Protein AF-A0A952X2W3-F1 (afdb_monomer)

Radius of gyration: 78.2 Å; Cα contacts (8 Å, |Δi|>4): 105; chains: 1; bounding box: 161×40×238 Å

Solvent-accessible surface area (backbone atoms only — not comparable to full-atom values): 13492 Å² total; per-residue (Å²): 135,76,66,60,63,56,54,54,51,52,51,52,51,51,50,50,51,52,52,52,49,51,49,51,50,46,56,71,73,66,50,81,62,60,69,60,52,49,47,40,46,43,55,66,36,61,71,59,75,46,95,82,80,58,72,53,45,30,44,46,79,46,66,49,93,53,86,80,56,30,32,36,32,25,36,54,73,80,64,48,79,66,31,80,31,74,44,63,71,58,34,51,53,43,48,55,49,51,52,53,51,52,51,51,51,52,50,51,55,52,50,52,51,49,53,54,52,49,50,51,52,53,52,51,54,55,48,52,56,53,49,52,50,54,51,51,54,51,51,54,52,51,50,53,51,51,54,52,53,51,51,52,52,52,52,49,53,52,51,51,52,51,52,51,53,52,49,52,54,50,52,51,54,50,51,53,52,50,52,50,52,51,51,51,52,51,54,52,53,49,53,52,52,51,56,49,52,53,50,52,52,51,49,53,53,49,53,51,51,52,53,51,51,52,53,50,49,53,51,50,51,52,48,52,50,51,55,52,50,65,69,57,75,77,79,88,91,82,84,86,88,85,135

Secondary structure (DSSP, 8-state):
--HHHHHHHHHHHHHHHHHHHHHHHHHHHSS--HHHHHHHHHH-------TTT-----EEEEE-SSSSP-EEEEETTT--EEEEES-HHHHHHHHHHHHHHHHHHHHHHHHHHHHHHHHHHHHHHHHHHHHHHHHHHHHHHHHHHHHHHHHHHHHHHHHHHHHHHHHHHHHHHHHHHHHHHHHHHHHHHHHHHHHHHHHHHHHHHHHHHHHHHHHHHHHHHHHHHHHHHHHHTTS--------

Mean predicted aligned error: 16.85 Å

pLDDT: mean 81.78, std 17.45, range [39.38, 98.25]

Structure (mmCIF, N/CA/C/O backbone):
data_AF-A0A952X2W3-F1
#
_entry.id   AF-A0A952X2W3-F1
#
loop_
_atom_site.group_PDB
_atom_site.id
_atom_site.type_symbol
_atom_site.label_atom_id
_atom_site.label_alt_id
_atom_site.label_comp_id
_atom_site.label_asym_id
_atom_site.label_entity_id
_atom_site.label_seq_id
_atom_site.pdbx_PDB_ins_code
_atom_site.Cartn_x
_atom_site.Cartn_y
_atom_site.Cartn_z
_atom_site.occupancy
_atom_site.B_iso_or_equiv
_atom_site.auth_seq_id
_atom_site.auth_comp_id
_atom_site.auth_asym_id
_atom_site.auth_atom_id
_atom_site.pdbx_PDB_model_num
ATOM 1 N N . MET A 1 1 ? 68.520 -10.102 -104.448 1.00 52.84 1 MET A N 1
ATOM 2 C CA . MET A 1 1 ? 67.795 -10.476 -103.208 1.00 52.84 1 MET A CA 1
ATOM 3 C C . MET A 1 1 ? 67.674 -9.317 -102.193 1.00 52.84 1 MET A C 1
ATOM 5 O O . MET A 1 1 ? 67.611 -9.573 -101.003 1.00 52.84 1 MET A O 1
ATOM 9 N N . GLN A 1 2 ? 67.581 -8.042 -102.611 1.00 54.16 2 GLN A N 1
ATOM 10 C CA . GLN A 1 2 ? 67.462 -6.897 -101.676 1.00 54.16 2 GLN A CA 1
ATOM 11 C C . GLN A 1 2 ? 66.033 -6.324 -101.545 1.00 54.16 2 GLN A C 1
ATOM 13 O O . GLN A 1 2 ? 65.780 -5.499 -100.677 1.00 54.16 2 GLN A O 1
ATOM 18 N N . THR A 1 3 ? 65.062 -6.789 -102.341 1.00 61.56 3 THR A N 1
ATOM 19 C CA . THR A 1 3 ? 63.684 -6.250 -102.352 1.00 61.56 3 THR A CA 1
ATOM 20 C C . THR A 1 3 ? 62.671 -7.062 -101.535 1.00 61.56 3 THR A C 1
ATOM 22 O O . THR A 1 3 ? 61.573 -6.578 -101.281 1.00 61.56 3 THR A O 1
ATOM 25 N N . LEU A 1 4 ? 63.014 -8.280 -101.096 1.00 62.59 4 LEU A N 1
ATOM 26 C CA . LEU A 1 4 ? 62.120 -9.137 -100.297 1.00 62.59 4 LEU A CA 1
ATOM 27 C C . LEU A 1 4 ? 62.108 -8.747 -98.814 1.00 62.59 4 LEU A C 1
ATOM 29 O O . LEU A 1 4 ? 61.044 -8.688 -98.204 1.00 62.59 4 LEU A O 1
ATOM 33 N N . ILE A 1 5 ? 63.273 -8.401 -98.258 1.00 72.56 5 ILE A N 1
ATOM 34 C CA . ILE A 1 5 ? 63.405 -7.972 -96.857 1.00 72.56 5 ILE A CA 1
ATOM 35 C C . ILE A 1 5 ? 62.661 -6.648 -96.632 1.00 72.56 5 ILE A C 1
ATOM 37 O O . ILE A 1 5 ? 61.921 -6.514 -95.663 1.00 72.56 5 ILE A O 1
ATOM 41 N N . SER A 1 6 ? 62.771 -5.704 -97.575 1.00 72.19 6 SER A N 1
ATOM 42 C CA . SER A 1 6 ? 62.046 -4.428 -97.520 1.00 72.19 6 SER A CA 1
ATOM 43 C C . SER A 1 6 ? 60.522 -4.619 -97.561 1.00 72.19 6 SER A C 1
ATOM 45 O O . SER A 1 6 ? 59.813 -4.005 -96.768 1.00 72.19 6 SER A O 1
ATOM 47 N N . LYS A 1 7 ? 60.003 -5.529 -98.400 1.00 76.00 7 LYS A N 1
ATOM 48 C CA . LYS A 1 7 ? 58.560 -5.825 -98.462 1.00 76.00 7 LYS A CA 1
ATOM 49 C C . LYS A 1 7 ? 58.032 -6.462 -97.173 1.00 76.00 7 LYS A C 1
ATOM 51 O O . LYS A 1 7 ? 56.987 -6.038 -96.688 1.00 76.00 7 LYS A O 1
ATOM 56 N N . CYS A 1 8 ? 58.757 -7.421 -96.591 1.00 79.12 8 CYS A N 1
ATOM 57 C CA . CYS A 1 8 ? 58.378 -8.010 -95.299 1.00 79.12 8 CYS A CA 1
ATOM 58 C C . CYS A 1 8 ? 58.363 -6.969 -94.176 1.00 79.12 8 CYS A C 1
ATOM 60 O O . CYS A 1 8 ? 57.449 -6.962 -93.354 1.00 79.12 8 CYS A O 1
ATOM 62 N N . LEU A 1 9 ? 59.341 -6.062 -94.162 1.00 80.25 9 LEU A N 1
ATOM 63 C CA . LEU A 1 9 ? 59.425 -5.022 -93.142 1.00 80.25 9 LEU A CA 1
ATOM 64 C C . LEU A 1 9 ? 58.260 -4.026 -93.249 1.00 80.25 9 LEU A C 1
ATOM 66 O O . LEU A 1 9 ? 57.687 -3.654 -92.232 1.00 80.25 9 LEU A O 1
ATOM 70 N N . VAL A 1 10 ? 57.838 -3.664 -94.464 1.00 84.00 10 VAL A N 1
ATOM 71 C CA . VAL A 1 10 ? 56.665 -2.795 -94.674 1.00 84.00 10 VAL A CA 1
ATOM 72 C C . VAL A 1 10 ? 55.367 -3.470 -94.214 1.00 84.00 10 VAL A C 1
ATOM 74 O O . VAL A 1 10 ? 54.543 -2.830 -93.560 1.00 84.00 10 VAL A O 1
ATOM 77 N N . VAL A 1 11 ? 55.183 -4.765 -94.490 1.00 84.38 11 VAL A N 1
ATOM 78 C CA . VAL A 1 11 ? 53.999 -5.507 -94.014 1.00 84.38 11 VAL A CA 1
ATOM 79 C C . VAL A 1 11 ? 53.985 -5.593 -92.485 1.00 84.38 11 VAL A C 1
ATOM 81 O O . VAL A 1 11 ? 52.955 -5.358 -91.863 1.00 84.38 11 VAL A O 1
ATOM 84 N N . LEU A 1 12 ? 55.131 -5.849 -91.854 1.00 87.00 12 LEU A N 1
ATOM 85 C CA . LEU A 1 12 ? 55.209 -5.910 -90.395 1.00 87.00 12 LEU A CA 1
ATOM 86 C C . LEU A 1 12 ? 54.935 -4.544 -89.749 1.00 87.00 12 LEU A C 1
ATOM 88 O O . LEU A 1 12 ? 54.157 -4.462 -88.801 1.00 87.00 12 LEU A O 1
ATOM 92 N N . VAL A 1 13 ? 55.507 -3.462 -90.289 1.00 88.62 13 VAL A N 1
ATOM 93 C CA . VAL A 1 13 ? 55.272 -2.099 -89.782 1.00 88.62 13 VAL A CA 1
ATOM 94 C C . VAL A 1 13 ? 53.804 -1.702 -89.934 1.00 88.62 13 VAL A C 1
ATOM 96 O O . VAL A 1 13 ? 53.225 -1.175 -88.990 1.00 88.62 13 VAL A O 1
ATOM 99 N N . THR A 1 14 ? 53.173 -2.005 -91.071 1.00 86.50 14 THR A N 1
ATOM 100 C CA . THR A 1 14 ? 51.749 -1.690 -91.285 1.00 86.50 14 THR A CA 1
ATOM 101 C C . THR A 1 14 ? 50.831 -2.465 -90.339 1.00 86.50 14 THR A C 1
ATOM 103 O O . THR A 1 14 ? 49.913 -1.868 -89.776 1.00 86.50 14 THR A O 1
ATOM 106 N N . VAL A 1 15 ? 51.110 -3.747 -90.078 1.00 87.56 15 VAL A N 1
ATOM 107 C CA . VAL A 1 15 ? 50.366 -4.541 -89.084 1.00 87.56 15 VAL A CA 1
ATOM 108 C C . VAL A 1 15 ? 50.569 -3.990 -87.670 1.00 87.56 15 VAL A C 1
ATOM 110 O O . VAL A 1 15 ? 49.592 -3.801 -86.948 1.00 87.56 15 VAL A O 1
ATOM 113 N N . CYS A 1 16 ? 51.801 -3.655 -87.276 1.00 87.62 16 CYS A N 1
ATOM 114 C CA . CYS A 1 16 ? 52.063 -3.036 -85.974 1.00 87.62 16 CYS A CA 1
ATOM 115 C C . CYS A 1 16 ? 51.343 -1.688 -85.822 1.00 87.62 16 CYS A C 1
ATOM 117 O O . CYS A 1 16 ? 50.733 -1.447 -84.781 1.00 87.62 16 CYS A O 1
ATOM 119 N N . SER A 1 17 ? 51.349 -0.831 -86.847 1.00 87.75 17 SER A N 1
ATOM 120 C CA . SER A 1 17 ? 50.611 0.437 -86.829 1.00 87.75 17 SER A CA 1
ATOM 121 C C . SER A 1 17 ? 49.100 0.230 -86.706 1.00 87.75 17 SER A C 1
ATOM 123 O O . SER A 1 17 ? 48.457 0.964 -85.958 1.00 87.75 17 SER A O 1
ATOM 125 N N . LEU A 1 18 ? 48.534 -0.789 -87.365 1.00 86.38 18 LEU A N 1
ATOM 126 C CA . LEU A 1 18 ? 47.120 -1.153 -87.217 1.00 86.38 18 LEU A CA 1
ATOM 127 C C . LEU A 1 18 ? 46.793 -1.652 -85.804 1.00 86.38 18 LEU A C 1
ATOM 129 O O . LEU A 1 18 ? 45.769 -1.261 -85.247 1.00 86.38 18 LEU A O 1
ATOM 133 N N . CYS A 1 19 ? 47.668 -2.449 -85.188 1.00 87.69 19 CYS A N 1
ATOM 134 C CA . CYS A 1 19 ? 47.497 -2.886 -83.801 1.00 87.69 19 CYS A CA 1
ATOM 135 C C . CYS A 1 19 ? 47.577 -1.711 -82.812 1.00 87.69 19 CYS A C 1
ATOM 137 O O . CYS A 1 19 ? 46.749 -1.619 -81.906 1.00 87.69 19 CYS A O 1
ATOM 139 N N . PHE A 1 20 ? 48.520 -0.780 -83.001 1.00 87.06 20 PHE A N 1
ATOM 140 C CA . PHE A 1 20 ? 48.608 0.433 -82.180 1.00 87.06 20 PHE A CA 1
ATOM 141 C C . PHE A 1 20 ? 47.401 1.355 -82.378 1.00 87.06 20 PHE A C 1
ATOM 143 O O . PHE A 1 20 ? 46.911 1.920 -81.402 1.00 87.06 20 PHE A O 1
ATOM 150 N N . LEU A 1 21 ? 46.873 1.460 -83.602 1.00 84.69 21 LEU A N 1
ATOM 151 C CA . LEU A 1 21 ? 45.637 2.193 -83.875 1.00 84.69 21 LEU A CA 1
ATOM 152 C C . LEU A 1 21 ? 44.432 1.526 -83.196 1.00 84.69 21 LEU A C 1
ATOM 154 O O . LEU A 1 21 ? 43.621 2.215 -82.586 1.00 84.69 21 LEU A O 1
ATOM 158 N N . GLY A 1 22 ? 44.340 0.194 -83.241 1.00 80.62 22 GLY A N 1
ATOM 159 C CA . GLY A 1 22 ? 43.302 -0.568 -82.545 1.00 80.62 22 GLY A CA 1
ATOM 160 C C . GLY A 1 22 ? 43.352 -0.374 -81.027 1.00 80.62 22 GLY A C 1
ATOM 161 O O . GLY A 1 22 ? 42.319 -0.148 -80.402 1.00 80.62 22 GLY A O 1
ATOM 162 N N . PHE A 1 23 ? 44.548 -0.369 -80.434 1.00 82.25 23 PHE A N 1
ATOM 163 C CA . PHE A 1 23 ? 44.734 -0.084 -79.009 1.00 82.25 23 PHE A CA 1
ATOM 164 C C . PHE A 1 23 ? 44.416 1.378 -78.655 1.00 82.25 23 PHE A C 1
ATOM 166 O O . PHE A 1 23 ? 43.775 1.647 -77.638 1.00 82.25 23 PHE A O 1
ATOM 173 N N . ALA A 1 24 ? 44.798 2.334 -79.504 1.00 78.69 24 ALA A N 1
ATOM 174 C CA . ALA A 1 24 ? 44.446 3.743 -79.329 1.00 78.69 24 ALA A CA 1
ATOM 175 C C . ALA A 1 24 ? 42.924 3.958 -79.410 1.00 78.69 24 ALA A C 1
ATOM 177 O O . ALA A 1 24 ? 42.350 4.674 -78.592 1.00 78.69 24 ALA A O 1
ATOM 178 N N . LEU A 1 25 ? 42.241 3.290 -80.342 1.00 75.25 25 LEU A N 1
ATOM 179 C CA . LEU A 1 25 ? 40.781 3.336 -80.448 1.00 75.25 25 LEU A CA 1
ATOM 180 C C . LEU A 1 25 ? 40.100 2.669 -79.246 1.00 75.25 25 LEU A C 1
ATOM 182 O O . LEU A 1 25 ? 39.166 3.232 -78.686 1.00 75.25 25 LEU A O 1
ATOM 186 N N . ALA A 1 26 ? 40.594 1.518 -78.788 1.00 76.56 26 ALA A N 1
ATOM 187 C CA . ALA A 1 26 ? 40.053 0.843 -77.609 1.00 76.56 26 ALA A CA 1
ATOM 188 C C . ALA A 1 26 ? 40.252 1.653 -76.316 1.00 76.56 26 ALA A C 1
ATOM 190 O O . ALA A 1 26 ? 39.373 1.673 -75.462 1.00 76.56 26 ALA A O 1
ATOM 191 N N . THR A 1 27 ? 41.374 2.358 -76.169 1.00 71.69 27 THR A N 1
ATOM 192 C CA . THR A 1 27 ? 41.635 3.205 -74.989 1.00 71.69 27 THR A CA 1
ATOM 193 C C . THR A 1 27 ? 40.866 4.524 -75.025 1.00 71.69 27 THR A C 1
ATOM 195 O O . THR A 1 27 ? 40.467 5.018 -73.973 1.00 71.69 27 THR A O 1
ATOM 198 N N . THR A 1 28 ? 40.609 5.079 -76.212 1.00 67.38 28 THR A N 1
ATOM 199 C CA . THR A 1 28 ? 39.825 6.316 -76.366 1.00 67.38 28 THR A CA 1
ATOM 200 C C . THR A 1 28 ? 38.317 6.086 -76.277 1.00 67.38 28 THR A C 1
ATOM 202 O O . THR A 1 28 ? 37.623 6.928 -75.715 1.00 67.38 28 THR A O 1
ATOM 205 N N . LEU A 1 29 ? 37.805 4.955 -76.777 1.00 69.19 29 LEU A N 1
ATOM 206 C CA . LEU A 1 29 ? 36.370 4.632 -76.764 1.00 69.19 29 LEU A CA 1
ATOM 207 C C . LEU A 1 29 ? 35.950 3.710 -75.608 1.00 69.19 29 LEU A C 1
ATOM 209 O O . LEU A 1 29 ? 34.781 3.703 -75.238 1.00 69.19 29 LEU A O 1
ATOM 213 N N . GLY A 1 30 ? 36.874 2.929 -75.044 1.00 62.72 30 GLY A N 1
ATOM 214 C CA . GLY A 1 30 ? 36.612 1.980 -73.953 1.00 62.72 30 GLY A CA 1
ATOM 215 C C . GLY A 1 30 ? 37.046 2.465 -72.568 1.00 62.72 30 GLY A C 1
ATOM 216 O O . GLY A 1 30 ? 36.981 1.700 -71.607 1.00 62.72 30 GLY A O 1
ATOM 217 N N . GLY A 1 31 ? 37.520 3.708 -72.449 1.00 64.38 31 GLY A N 1
ATOM 218 C CA . GLY A 1 31 ? 37.852 4.299 -71.155 1.00 64.38 31 GLY A CA 1
ATOM 219 C C . GLY A 1 31 ? 36.604 4.478 -70.273 1.00 64.38 31 GLY A C 1
ATOM 220 O O . GLY A 1 31 ? 35.526 4.756 -70.802 1.00 64.38 31 GLY A O 1
ATOM 221 N N . PRO A 1 32 ? 36.722 4.357 -68.936 1.00 67.31 32 PRO A N 1
ATOM 222 C CA . PRO A 1 32 ? 35.621 4.661 -68.028 1.00 67.31 32 PRO A CA 1
ATOM 223 C C . PRO A 1 32 ? 35.105 6.081 -68.261 1.00 67.31 32 PRO A C 1
ATOM 225 O O . PRO A 1 32 ? 35.888 7.023 -68.419 1.00 67.31 32 PRO A O 1
ATOM 228 N N . ASN A 1 33 ? 33.783 6.242 -68.280 1.00 72.75 33 ASN A N 1
ATOM 229 C CA . ASN A 1 33 ? 33.160 7.547 -68.442 1.00 72.75 33 ASN A CA 1
ATOM 230 C C . ASN A 1 33 ? 33.221 8.333 -67.120 1.00 72.75 33 ASN A C 1
ATOM 232 O O . ASN A 1 33 ? 32.250 8.408 -66.369 1.00 72.75 33 ASN A O 1
ATOM 236 N N . TRP A 1 34 ? 34.383 8.923 -66.842 1.00 67.50 34 TRP A N 1
ATOM 237 C CA . TRP A 1 34 ? 34.653 9.648 -65.599 1.00 67.50 34 TRP A CA 1
ATOM 238 C C . TRP A 1 34 ? 33.733 10.852 -65.376 1.00 67.50 34 TRP A C 1
ATOM 240 O O . TRP A 1 34 ? 33.493 11.221 -64.232 1.00 67.50 34 TRP A O 1
ATOM 250 N N . SER A 1 35 ? 33.204 11.469 -66.438 1.00 68.19 35 SER A N 1
ATOM 251 C CA . SER A 1 35 ? 32.252 12.575 -66.295 1.00 68.19 35 SER A CA 1
ATOM 252 C C . SER A 1 35 ? 30.874 12.089 -65.847 1.00 68.19 35 SER A C 1
ATOM 254 O O . SER A 1 35 ? 30.241 12.764 -65.038 1.00 68.19 35 SER A O 1
ATOM 256 N N . ALA A 1 36 ? 30.436 10.906 -66.293 1.00 68.56 36 ALA A N 1
ATOM 257 C CA . ALA A 1 36 ? 29.229 10.270 -65.767 1.00 68.56 36 ALA A CA 1
ATOM 258 C C . ALA A 1 36 ? 29.403 9.865 -64.297 1.00 68.56 36 ALA A C 1
ATOM 260 O O . ALA A 1 36 ? 28.496 10.084 -63.505 1.00 68.56 36 ALA A O 1
ATOM 261 N N . GLU A 1 37 ? 30.578 9.366 -63.911 1.00 68.00 37 GLU A N 1
ATOM 262 C CA . GLU A 1 37 ? 30.868 8.981 -62.523 1.00 68.00 37 GLU A CA 1
ATOM 263 C C . GLU A 1 37 ? 31.010 10.200 -61.590 1.00 68.00 37 GLU A C 1
ATOM 265 O O . GLU A 1 37 ? 30.543 10.180 -60.454 1.00 68.00 37 GLU A O 1
ATOM 270 N N . MET A 1 38 ? 31.563 11.319 -62.075 1.00 66.56 38 MET A N 1
ATOM 271 C CA . MET A 1 38 ? 31.524 12.600 -61.354 1.00 66.56 38 MET A CA 1
ATOM 272 C C . MET A 1 38 ? 30.099 13.119 -61.193 1.00 66.56 38 MET A C 1
ATOM 274 O O . MET A 1 38 ? 29.742 13.571 -60.108 1.00 66.56 38 MET A O 1
ATOM 278 N N . LEU A 1 39 ? 29.286 13.047 -62.251 1.00 68.12 39 LEU A N 1
ATOM 279 C CA . LEU A 1 39 ? 27.880 13.436 -62.196 1.00 68.12 39 LEU A CA 1
ATOM 280 C C . LEU A 1 39 ? 27.096 12.523 -61.248 1.00 68.12 39 LEU A C 1
ATOM 282 O O . LEU A 1 39 ? 26.193 12.984 -60.561 1.00 68.12 39 LEU A O 1
ATOM 286 N N . GLU A 1 40 ? 27.468 11.250 -61.155 1.00 69.12 40 GLU A N 1
ATOM 287 C CA . GLU A 1 40 ? 26.917 10.313 -60.188 1.00 69.12 40 GLU A CA 1
ATOM 288 C C . GLU A 1 40 ? 27.322 10.684 -58.754 1.00 69.12 40 GLU A C 1
ATOM 290 O O . GLU A 1 40 ? 26.484 10.749 -57.865 1.00 69.12 40 GLU A O 1
ATOM 295 N N . LEU A 1 41 ? 28.576 11.043 -58.504 1.00 67.44 41 LEU A N 1
ATOM 296 C CA . LEU A 1 41 ? 29.011 11.489 -57.174 1.00 67.44 41 LEU A CA 1
ATOM 297 C C . LEU A 1 41 ? 28.473 12.882 -56.790 1.00 67.44 41 LEU A C 1
ATOM 299 O O . LEU A 1 41 ? 28.359 13.193 -55.599 1.00 67.44 41 LEU A O 1
ATOM 303 N N . GLN A 1 42 ? 28.112 13.697 -57.785 1.00 66.19 42 GLN A N 1
ATOM 304 C CA . GLN A 1 42 ? 27.404 14.973 -57.628 1.00 66.19 42 GLN A CA 1
ATOM 305 C C . GLN A 1 42 ? 25.885 14.789 -57.443 1.00 66.19 42 GLN A C 1
ATOM 307 O O . GLN A 1 42 ? 25.279 15.520 -56.662 1.00 66.19 42 GLN A O 1
ATOM 312 N N . GLY A 1 43 ? 25.269 13.829 -58.147 1.00 52.31 43 GLY A N 1
ATOM 313 C CA . GLY A 1 43 ? 23.815 13.704 -58.346 1.00 52.31 43 GLY A CA 1
ATOM 314 C C . GLY A 1 43 ? 23.147 12.448 -57.762 1.00 52.31 43 GLY A C 1
ATOM 315 O O . GLY A 1 43 ? 21.964 12.497 -57.440 1.00 52.31 43 GLY A O 1
ATOM 316 N N . ASN A 1 44 ? 23.880 11.356 -57.520 1.00 48.44 44 ASN A N 1
ATOM 317 C CA . ASN A 1 44 ? 23.441 10.210 -56.700 1.00 48.44 44 ASN A CA 1
ATOM 318 C C . ASN A 1 44 ? 23.670 10.430 -55.196 1.00 48.44 44 ASN A C 1
ATOM 320 O O . ASN A 1 44 ? 23.439 9.526 -54.392 1.00 48.44 44 ASN A O 1
ATOM 324 N N . ALA A 1 45 ? 23.882 11.679 -54.780 1.00 46.81 45 ALA A N 1
ATOM 325 C CA . ALA A 1 45 ? 23.131 12.188 -53.640 1.00 46.81 45 ALA A CA 1
ATOM 326 C C . ALA A 1 45 ? 21.624 12.220 -53.985 1.00 46.81 45 ALA A C 1
ATOM 328 O O . ALA A 1 45 ? 20.981 13.264 -53.909 1.00 46.81 45 ALA A O 1
ATOM 329 N N . LYS A 1 46 ? 21.034 11.062 -54.345 1.00 41.62 46 LYS A N 1
ATOM 330 C CA . LYS A 1 46 ? 19.624 10.816 -54.060 1.00 41.62 46 LYS A CA 1
ATOM 331 C C . LYS A 1 46 ? 19.519 11.146 -52.591 1.00 41.62 46 LYS A C 1
ATOM 333 O O . LYS A 1 46 ? 20.164 10.486 -51.778 1.00 41.62 46 LYS A O 1
ATOM 338 N N . THR A 1 47 ? 18.815 12.227 -52.308 1.00 44.16 47 THR A N 1
ATOM 339 C CA . THR A 1 47 ? 18.440 12.710 -50.994 1.00 44.16 47 THR A CA 1
ATOM 340 C C . THR A 1 47 ? 17.942 11.530 -50.173 1.00 44.16 47 THR A C 1
ATOM 342 O O . THR A 1 47 ? 16.763 11.197 -50.158 1.00 44.16 47 THR A O 1
ATOM 345 N N . PHE A 1 48 ? 18.866 10.844 -49.504 1.00 40.84 48 PHE A N 1
ATOM 346 C CA . PHE A 1 48 ? 18.536 10.014 -48.374 1.00 40.84 48 PHE A CA 1
ATOM 347 C C . PHE A 1 48 ? 18.201 11.036 -47.303 1.00 40.84 48 PHE A C 1
ATOM 349 O O . PHE A 1 48 ? 19.087 11.581 -46.642 1.00 40.84 48 PHE A O 1
ATOM 356 N N . GLU A 1 49 ? 16.917 11.381 -47.237 1.00 39.38 49 GLU A N 1
ATOM 357 C CA . GLU A 1 49 ? 16.321 12.037 -46.088 1.00 39.38 49 GLU A CA 1
ATOM 358 C C . GLU A 1 49 ? 16.603 11.130 -44.887 1.00 39.38 49 GLU A C 1
ATOM 360 O O . GLU A 1 49 ? 15.881 10.184 -44.578 1.00 39.38 49 GLU A O 1
ATOM 365 N N . LEU A 1 50 ? 17.741 11.363 -44.240 1.00 45.16 50 LEU A N 1
ATOM 366 C CA . LEU A 1 50 ? 17.981 10.855 -42.907 1.00 45.16 50 LEU A CA 1
ATOM 367 C C . LEU A 1 50 ? 16.930 11.534 -42.034 1.00 45.16 50 LEU A C 1
ATOM 369 O O . LEU A 1 50 ? 16.903 12.763 -41.942 1.00 45.16 50 LEU A O 1
ATOM 373 N N . GLN A 1 51 ? 16.055 10.724 -41.440 1.00 40.34 51 GLN A N 1
ATOM 374 C CA . GLN A 1 51 ? 15.099 11.112 -40.406 1.00 40.34 51 GLN A CA 1
ATOM 375 C C . GLN A 1 51 ? 15.855 11.951 -39.354 1.00 40.34 51 GLN A C 1
ATOM 377 O O . GLN A 1 51 ? 16.591 11.410 -38.532 1.00 40.34 51 GLN A O 1
ATOM 382 N N . GLY A 1 52 ? 15.793 13.284 -39.473 1.00 44.31 52 GLY A N 1
ATOM 383 C CA . GLY A 1 52 ? 16.702 14.205 -38.773 1.00 44.31 52 GLY A CA 1
ATOM 384 C C . GLY A 1 52 ? 17.141 15.463 -39.543 1.00 44.31 52 GLY A C 1
ATOM 385 O O . GLY A 1 52 ? 17.813 16.304 -38.956 1.00 44.31 52 GLY A O 1
ATOM 386 N N . GLY A 1 53 ? 16.772 15.633 -40.820 1.00 40.88 53 GLY A N 1
ATOM 387 C CA . GLY A 1 53 ? 16.853 16.932 -41.516 1.00 40.88 53 GLY A CA 1
ATOM 388 C C . GLY A 1 53 ? 18.239 17.356 -42.025 1.00 40.88 53 GLY A C 1
ATOM 389 O O . GLY A 1 53 ? 18.424 18.510 -42.402 1.00 40.88 53 GLY A O 1
ATOM 390 N N . ALA A 1 54 ? 19.222 16.453 -42.062 1.00 42.38 54 ALA A N 1
ATOM 391 C CA . ALA A 1 54 ? 20.517 16.725 -42.684 1.00 42.38 54 ALA A CA 1
ATOM 392 C C . ALA A 1 54 ? 20.525 16.223 -44.137 1.00 42.38 54 ALA A C 1
ATOM 394 O O . ALA A 1 54 ? 20.736 15.036 -44.385 1.00 42.38 54 ALA A O 1
ATOM 395 N N . GLU A 1 55 ? 20.314 17.131 -45.092 1.00 47.41 55 GLU A N 1
ATOM 396 C CA . GLU A 1 55 ? 20.511 16.866 -46.521 1.00 47.41 55 GLU A CA 1
ATOM 397 C C . GLU A 1 55 ? 21.962 16.422 -46.768 1.00 47.41 55 GLU A C 1
ATOM 399 O O . GLU A 1 55 ? 22.908 17.190 -46.567 1.00 47.41 55 GLU A O 1
ATOM 404 N N . PHE A 1 56 ? 22.168 15.186 -47.222 1.00 48.91 56 PHE A N 1
ATOM 405 C CA . PHE A 1 56 ? 23.461 14.796 -47.775 1.00 48.91 56 PHE A CA 1
ATOM 406 C C . PHE A 1 56 ? 23.594 15.442 -49.156 1.00 48.91 56 PHE A C 1
ATOM 408 O O . PHE A 1 56 ? 23.105 14.909 -50.146 1.00 48.91 56 PHE A O 1
ATOM 415 N N . ARG A 1 57 ? 24.226 16.615 -49.231 1.00 57.22 57 ARG A N 1
ATOM 416 C CA . ARG A 1 57 ? 24.724 17.155 -50.502 1.00 57.22 57 ARG A CA 1
ATOM 417 C C . ARG A 1 57 ? 26.003 16.393 -50.839 1.00 57.22 57 ARG A C 1
ATOM 419 O O . ARG A 1 57 ? 26.879 16.305 -49.978 1.00 57.22 57 ARG A O 1
ATOM 426 N N . GLY A 1 58 ? 26.063 15.803 -52.035 1.00 67.69 58 GLY A N 1
ATOM 427 C CA . GLY A 1 58 ? 27.170 14.964 -52.512 1.00 67.69 58 GLY A CA 1
ATOM 428 C C . GLY A 1 58 ? 28.513 15.698 -52.611 1.00 67.69 58 GLY A C 1
ATOM 429 O O . GLY A 1 58 ? 28.769 16.674 -51.906 1.00 67.69 58 GLY A O 1
ATOM 430 N N . PHE A 1 59 ? 29.407 15.234 -53.481 1.00 73.69 59 PHE A N 1
ATOM 431 C CA . PHE A 1 59 ? 30.673 15.936 -53.715 1.00 73.69 59 PHE A CA 1
ATOM 432 C C . PHE A 1 59 ? 30.507 17.012 -54.779 1.00 73.69 59 PHE A C 1
ATOM 434 O O . PHE A 1 59 ? 29.906 16.763 -55.817 1.00 73.69 59 PHE A O 1
ATOM 441 N N . GLU A 1 60 ? 31.081 18.188 -54.554 1.00 77.06 60 GLU A N 1
ATOM 442 C CA . GLU A 1 60 ? 31.187 19.236 -55.565 1.00 77.06 60 GLU A CA 1
ATOM 443 C C . GLU A 1 60 ? 32.594 19.184 -56.172 1.00 77.06 60 GLU A C 1
ATOM 445 O O . GLU A 1 60 ? 33.602 19.239 -55.462 1.00 77.06 60 GLU A O 1
ATOM 450 N N . PHE A 1 61 ? 32.657 19.039 -57.497 1.00 76.25 61 PHE A N 1
ATOM 451 C CA . PHE A 1 61 ? 33.914 18.979 -58.240 1.00 76.25 61 PHE A CA 1
ATOM 452 C C . PHE A 1 61 ? 34.101 20.306 -58.967 1.00 76.25 61 PHE A C 1
ATOM 454 O O . PHE A 1 61 ? 33.245 20.711 -59.751 1.00 76.25 61 PHE A O 1
ATOM 461 N N . SER A 1 62 ? 35.227 20.969 -58.727 1.00 77.81 62 SER A N 1
ATOM 462 C CA . SER A 1 62 ? 35.586 22.232 -59.373 1.00 77.81 62 SER A CA 1
ATOM 463 C C . SER A 1 62 ? 36.953 22.125 -60.043 1.00 77.81 62 SER A C 1
ATOM 465 O O . SER A 1 62 ? 37.836 21.401 -59.577 1.00 77.81 62 SER A O 1
ATOM 467 N N . VAL A 1 63 ? 37.127 22.841 -61.154 1.00 77.12 63 VAL A N 1
ATOM 468 C CA . VAL A 1 63 ? 38.395 22.915 -61.889 1.00 77.12 63 VAL A CA 1
ATOM 469 C C . VAL A 1 63 ? 38.921 24.337 -61.822 1.00 77.12 63 VAL A C 1
ATOM 471 O O . VAL A 1 63 ? 38.183 25.280 -62.104 1.00 77.12 63 VAL A O 1
ATOM 474 N N . THR A 1 64 ? 40.199 24.504 -61.480 1.00 76.44 64 THR A N 1
ATOM 475 C CA . THR A 1 64 ? 40.845 25.821 -61.530 1.00 76.44 64 THR A CA 1
ATOM 476 C C . THR A 1 64 ? 40.808 26.362 -62.967 1.00 76.44 64 THR A C 1
ATOM 478 O O . THR A 1 64 ? 41.332 25.696 -63.858 1.00 76.44 64 THR A O 1
ATOM 481 N N . PRO A 1 65 ? 40.248 27.561 -63.218 1.00 68.81 65 PRO A N 1
ATOM 482 C CA . PRO A 1 65 ? 40.076 28.097 -64.574 1.00 68.81 65 PRO A CA 1
ATOM 483 C C . PRO A 1 65 ? 41.386 28.578 -65.219 1.00 68.81 65 PRO A C 1
ATOM 485 O O . PRO A 1 65 ? 41.409 28.878 -66.407 1.00 68.81 65 PRO A O 1
ATOM 488 N N . SER A 1 66 ? 42.476 28.653 -64.446 1.00 63.38 66 SER A N 1
ATOM 489 C CA . SER A 1 66 ? 43.803 29.077 -64.897 1.00 63.38 66 SER A CA 1
ATOM 490 C C . SER A 1 66 ? 44.825 27.950 -64.722 1.00 63.38 66 SER A C 1
ATOM 492 O O . SER A 1 66 ? 44.777 27.243 -63.709 1.00 63.38 66 SER A O 1
ATOM 494 N N . PRO A 1 67 ? 45.797 27.803 -65.642 1.00 66.38 67 PRO A N 1
ATOM 495 C CA . PRO A 1 67 ? 46.913 26.886 -65.469 1.00 66.38 67 PRO A CA 1
ATOM 496 C C . PRO A 1 67 ? 47.693 27.150 -64.163 1.00 66.38 67 PRO A C 1
ATOM 498 O O . PRO A 1 67 ? 47.919 28.315 -63.824 1.00 66.38 67 PRO A O 1
ATOM 501 N N . PRO A 1 68 ? 48.148 26.097 -63.453 1.00 65.00 68 PRO A N 1
ATOM 502 C CA . PRO A 1 68 ? 47.921 24.685 -63.763 1.00 65.00 68 PRO A CA 1
ATOM 503 C C . PRO A 1 68 ? 46.495 24.236 -63.395 1.00 65.00 68 PRO A C 1
ATOM 505 O O . PRO A 1 68 ? 46.055 24.416 -62.260 1.00 65.00 68 PRO A 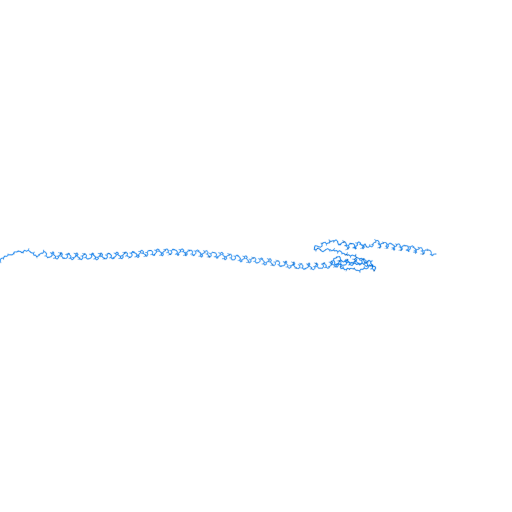O 1
ATOM 508 N N . TYR A 1 69 ? 45.802 23.590 -64.341 1.00 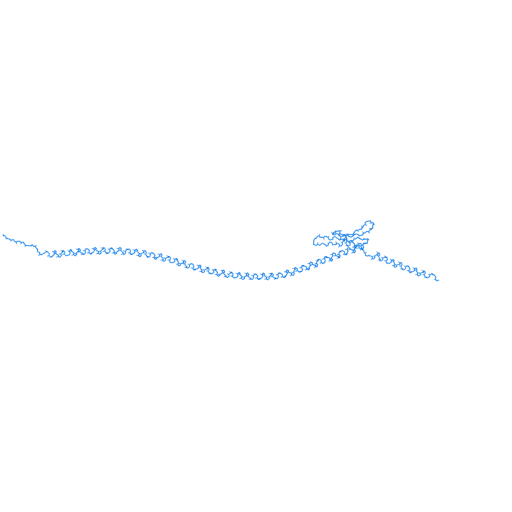70.19 69 TYR A N 1
ATOM 509 C CA . TYR A 1 69 ? 44.470 23.024 -64.117 1.00 70.19 69 TYR A CA 1
ATOM 510 C C . TYR A 1 69 ? 44.523 21.962 -63.012 1.00 70.19 69 TYR A C 1
ATOM 512 O O . TYR A 1 69 ? 45.305 21.009 -63.086 1.00 70.19 69 TYR A O 1
ATOM 520 N N . ARG A 1 70 ? 43.696 22.126 -61.977 1.00 73.56 70 ARG A N 1
ATOM 521 C CA . ARG A 1 70 ? 43.566 21.175 -60.868 1.00 73.56 70 ARG A CA 1
ATOM 522 C C . ARG A 1 70 ? 42.099 20.923 -60.566 1.00 73.56 70 ARG A C 1
ATOM 524 O O . ARG A 1 70 ? 41.305 21.858 -60.552 1.00 73.56 70 ARG A O 1
ATOM 531 N N . TRP A 1 71 ? 41.778 19.662 -60.319 1.00 74.12 71 TRP A N 1
ATOM 532 C CA . TRP A 1 71 ? 40.488 19.201 -59.836 1.00 74.12 71 TRP A CA 1
ATOM 533 C C . TRP A 1 71 ? 40.478 19.271 -58.315 1.00 74.12 71 TRP A C 1
ATOM 535 O O . TRP A 1 71 ? 41.283 18.611 -57.651 1.00 74.12 71 TRP A O 1
ATOM 545 N N . THR A 1 72 ? 39.562 20.069 -57.781 1.00 76.94 72 THR A N 1
ATOM 546 C CA . THR A 1 72 ? 39.300 20.175 -56.349 1.00 76.94 72 THR A CA 1
ATOM 547 C C . THR A 1 72 ? 37.955 19.536 -56.051 1.00 76.94 72 THR A C 1
ATOM 549 O O . THR A 1 72 ? 36.959 19.849 -56.704 1.00 76.94 72 THR A O 1
ATOM 552 N N . VAL A 1 73 ? 37.935 18.641 -55.067 1.00 78.50 73 VAL A N 1
ATOM 553 C CA . VAL A 1 73 ? 36.719 17.980 -54.590 1.00 78.50 73 VAL A CA 1
ATOM 554 C C . VAL A 1 73 ? 36.430 18.463 -53.187 1.00 78.50 73 VAL A C 1
ATOM 556 O O . VAL A 1 73 ? 37.258 18.284 -52.290 1.00 78.50 73 VAL A O 1
ATOM 559 N N . VAL A 1 74 ? 35.253 19.047 -52.995 1.00 80.44 74 VAL A N 1
ATOM 560 C CA . VAL A 1 74 ? 34.763 19.446 -51.675 1.00 80.44 74 VAL A CA 1
ATOM 561 C C . VAL A 1 74 ? 33.512 18.657 -51.327 1.00 80.44 74 VAL A C 1
ATOM 563 O O . VAL A 1 74 ? 32.703 18.320 -52.193 1.00 80.44 74 VAL A O 1
ATOM 566 N N . ARG A 1 75 ? 33.350 18.328 -50.049 1.00 78.50 75 ARG A N 1
ATOM 567 C CA . ARG A 1 75 ? 32.139 17.662 -49.567 1.00 78.50 75 ARG A CA 1
ATOM 568 C C . ARG A 1 75 ? 31.016 18.692 -49.414 1.00 78.50 75 ARG A C 1
ATOM 570 O O . ARG A 1 75 ? 31.207 19.735 -48.796 1.00 78.50 75 ARG A O 1
ATOM 577 N N . GLY A 1 76 ? 29.824 18.396 -49.927 1.00 70.25 76 GLY A N 1
ATOM 578 C CA . GLY A 1 76 ? 28.698 19.335 -49.932 1.00 70.25 76 GLY A CA 1
ATOM 579 C C . GLY A 1 76 ? 28.138 19.687 -48.547 1.00 70.25 76 GLY A C 1
ATOM 580 O O . GLY A 1 76 ? 27.508 20.731 -48.401 1.00 70.25 76 GLY A O 1
ATOM 581 N N . ARG A 1 77 ? 28.376 18.850 -47.525 1.00 70.06 77 ARG A N 1
ATOM 582 C CA . ARG A 1 77 ? 27.880 19.051 -46.148 1.00 70.06 77 ARG A CA 1
ATOM 583 C C . ARG A 1 77 ? 28.658 20.108 -45.356 1.00 70.06 77 ARG A C 1
ATOM 585 O O . ARG A 1 77 ? 28.052 20.914 -44.663 1.00 70.06 77 ARG A O 1
ATOM 592 N N . ASP A 1 78 ? 29.985 20.070 -45.420 1.00 74.62 78 ASP A N 1
ATOM 593 C CA . ASP A 1 78 ? 30.902 20.846 -44.566 1.00 74.62 78 ASP A CA 1
ATOM 594 C C . ASP A 1 78 ? 31.913 21.680 -45.375 1.00 74.62 78 ASP A C 1
ATOM 596 O O . ASP A 1 78 ? 32.717 22.410 -44.794 1.00 74.62 78 ASP A O 1
ATOM 600 N N . ARG A 1 79 ? 31.870 21.588 -46.714 1.00 75.25 79 ARG A N 1
ATOM 601 C CA . ARG A 1 79 ? 32.815 22.208 -47.658 1.00 75.25 79 ARG A CA 1
ATOM 602 C C . ARG A 1 79 ? 34.278 21.857 -47.385 1.00 75.25 79 ARG A C 1
ATOM 604 O O . ARG A 1 79 ? 35.177 22.575 -47.824 1.00 75.25 79 ARG A O 1
ATOM 611 N N . GLN A 1 80 ? 34.541 20.749 -46.692 1.00 79.62 80 GLN A N 1
ATOM 612 C CA . GLN A 1 80 ? 35.908 20.298 -46.470 1.00 79.62 80 GLN A CA 1
ATOM 613 C C . GLN A 1 80 ? 36.510 19.780 -47.775 1.00 79.62 80 GLN A C 1
ATOM 615 O O . GLN A 1 80 ? 35.863 19.061 -48.540 1.00 79.62 80 GLN A O 1
ATOM 620 N N . SER A 1 81 ? 37.762 20.166 -48.024 1.00 79.50 81 SER A N 1
ATOM 621 C CA . SER A 1 81 ? 38.524 19.696 -49.177 1.00 79.50 81 SER A CA 1
ATOM 622 C C . SER A 1 81 ? 38.906 18.236 -48.973 1.00 79.50 81 SER A C 1
ATOM 624 O O . SER A 1 81 ? 39.608 17.896 -48.021 1.00 79.50 81 SER A O 1
ATOM 626 N N . VAL A 1 82 ? 38.424 17.378 -49.867 1.00 79.81 82 VAL A N 1
ATOM 627 C CA . VAL A 1 82 ? 38.691 15.936 -49.855 1.00 79.81 82 VAL A CA 1
ATOM 628 C C . VAL A 1 82 ? 39.859 15.593 -50.771 1.00 79.81 82 VAL A C 1
ATOM 630 O O . VAL A 1 82 ? 40.632 14.686 -50.477 1.00 79.81 82 VAL A O 1
ATOM 633 N N . SER A 1 83 ? 40.021 16.328 -51.874 1.00 79.25 83 SER A N 1
ATOM 634 C CA . SER A 1 83 ? 41.107 16.092 -52.824 1.00 79.25 83 SER A CA 1
ATOM 635 C C . SER A 1 83 ? 41.442 17.351 -53.626 1.00 79.25 83 SER A C 1
ATOM 637 O O . SER A 1 83 ? 40.556 18.129 -53.973 1.00 79.25 83 SER A O 1
ATOM 639 N N . ASN A 1 84 ? 42.726 17.533 -53.945 1.00 78.38 84 ASN A N 1
ATOM 640 C CA . ASN A 1 84 ? 43.236 18.562 -54.854 1.00 78.38 84 ASN A CA 1
ATOM 641 C C . ASN A 1 84 ? 44.316 17.929 -55.739 1.00 78.38 84 ASN A C 1
ATOM 643 O O . ASN A 1 84 ? 45.468 17.780 -55.325 1.00 78.38 84 ASN A O 1
ATOM 647 N N . ASN A 1 85 ? 43.936 17.504 -56.942 1.00 76.50 85 ASN A N 1
ATOM 648 C CA . ASN A 1 85 ? 44.811 16.756 -57.843 1.00 76.50 85 ASN A CA 1
ATOM 649 C C . ASN A 1 85 ? 44.719 17.292 -59.276 1.00 76.50 85 ASN A C 1
ATOM 651 O O . ASN A 1 85 ? 43.669 17.721 -59.733 1.00 76.50 85 ASN A O 1
ATOM 655 N N . ALA A 1 86 ? 45.808 17.190 -60.039 1.00 71.44 86 ALA A N 1
ATOM 656 C CA . ALA A 1 86 ? 45.805 17.537 -61.465 1.00 71.44 86 ALA A CA 1
ATOM 657 C C . ALA A 1 86 ? 45.006 16.538 -62.335 1.00 71.44 86 ALA A C 1
ATOM 659 O O . ALA A 1 86 ? 44.675 16.836 -63.477 1.00 71.44 86 ALA A O 1
ATOM 660 N N . ILE A 1 87 ? 44.692 15.352 -61.798 1.00 76.00 87 ILE A N 1
ATOM 661 C CA . ILE A 1 87 ? 44.108 14.220 -62.528 1.00 76.00 87 ILE A CA 1
ATOM 662 C C . ILE A 1 87 ? 42.697 13.936 -61.992 1.00 76.00 87 ILE A C 1
ATOM 664 O O . ILE A 1 87 ? 42.545 13.529 -60.839 1.00 76.00 87 ILE A O 1
ATOM 668 N N . ALA A 1 88 ? 41.685 14.101 -62.847 1.00 70.19 88 ALA A N 1
ATOM 669 C CA . ALA A 1 88 ? 40.265 13.870 -62.550 1.00 70.19 88 ALA A CA 1
ATOM 670 C C . ALA A 1 88 ? 39.961 12.479 -61.942 1.00 70.19 88 ALA A C 1
ATOM 672 O O . ALA A 1 88 ? 39.364 12.429 -60.867 1.00 70.19 88 ALA A O 1
ATOM 673 N N . PRO A 1 89 ? 40.423 11.354 -62.528 1.00 76.38 89 PRO A N 1
ATOM 674 C CA . PRO A 1 89 ? 40.220 10.023 -61.944 1.00 76.38 89 PRO A CA 1
ATOM 675 C C . PRO A 1 89 ? 40.724 9.880 -60.503 1.00 76.38 89 PRO A C 1
ATOM 677 O O . PRO A 1 89 ? 40.112 9.204 -59.683 1.00 76.38 89 PRO A O 1
ATOM 680 N N . LYS A 1 90 ? 41.829 10.550 -60.157 1.00 78.50 90 LYS A N 1
ATOM 681 C CA . LYS A 1 90 ? 42.394 10.485 -58.805 1.00 78.50 90 LYS A CA 1
ATOM 682 C C . LYS A 1 90 ? 41.512 11.222 -57.793 1.00 78.50 90 LYS A C 1
ATOM 684 O O . LYS A 1 90 ? 41.297 10.721 -56.698 1.00 78.50 90 LYS A O 1
ATOM 689 N N . ALA A 1 91 ? 40.957 12.366 -58.191 1.00 75.12 91 ALA A N 1
ATOM 690 C CA . ALA A 1 91 ? 39.979 13.111 -57.403 1.00 75.12 91 ALA A CA 1
ATOM 691 C C . ALA A 1 91 ? 38.699 12.290 -57.125 1.00 75.12 91 ALA A C 1
ATOM 693 O O . ALA A 1 91 ? 38.205 12.295 -55.998 1.00 75.12 91 ALA A O 1
ATOM 694 N N . ILE A 1 92 ? 38.215 11.522 -58.110 1.00 76.31 92 ILE A N 1
ATOM 695 C CA . ILE A 1 92 ? 37.081 10.589 -57.951 1.00 76.31 92 ILE A CA 1
ATOM 696 C C . ILE A 1 92 ? 37.428 9.479 -56.949 1.00 76.31 92 ILE A C 1
ATOM 698 O O . ILE A 1 92 ? 36.706 9.278 -55.973 1.00 76.31 92 ILE A O 1
ATOM 702 N N . VAL A 1 93 ? 38.562 8.796 -57.131 1.00 82.88 93 VAL A N 1
ATOM 703 C CA . VAL A 1 93 ? 38.994 7.708 -56.236 1.00 82.88 93 VAL A CA 1
ATOM 704 C C . VAL A 1 93 ? 39.174 8.192 -54.793 1.00 82.88 93 VAL A C 1
ATOM 706 O O . VAL A 1 93 ? 38.789 7.489 -53.858 1.00 82.88 93 VAL A O 1
ATOM 709 N N . ASP A 1 94 ? 39.725 9.390 -54.591 1.00 81.06 94 ASP A N 1
ATOM 710 C CA . ASP A 1 94 ? 39.877 9.980 -53.257 1.00 81.06 94 ASP A CA 1
ATOM 711 C C . ASP A 1 94 ? 38.511 10.270 -52.604 1.00 81.06 94 ASP A C 1
ATOM 713 O O . ASP A 1 94 ? 38.330 10.008 -51.414 1.00 81.06 94 ASP A O 1
ATOM 717 N N . SER A 1 95 ? 37.518 10.723 -53.379 1.00 77.19 95 SER A N 1
ATOM 718 C CA . SER A 1 95 ? 36.153 10.931 -52.877 1.00 77.19 95 SER A CA 1
ATOM 719 C C . SER A 1 95 ? 35.456 9.622 -52.477 1.00 77.19 95 SER A C 1
ATOM 721 O O . SER A 1 95 ? 34.871 9.541 -51.396 1.00 77.19 95 SER A O 1
ATOM 723 N N . LEU A 1 96 ? 35.613 8.552 -53.266 1.00 80.81 96 LEU A N 1
ATOM 724 C CA . LEU A 1 96 ? 35.095 7.216 -52.941 1.00 80.81 96 LEU A CA 1
ATOM 725 C C . LEU A 1 96 ? 35.749 6.636 -51.680 1.00 80.81 96 LEU A C 1
ATOM 727 O O . LEU A 1 96 ? 35.072 6.045 -50.831 1.00 80.81 96 LEU A O 1
ATOM 731 N N . LYS A 1 97 ? 37.061 6.840 -51.514 1.00 86.00 97 LYS A N 1
ATOM 732 C CA . LYS A 1 97 ? 37.775 6.463 -50.285 1.00 86.00 97 LYS A CA 1
ATOM 733 C C . LYS A 1 97 ? 37.237 7.215 -49.073 1.00 86.00 97 LYS A C 1
ATOM 735 O O . LYS A 1 97 ? 37.037 6.590 -48.035 1.00 86.00 97 LYS A O 1
ATOM 740 N N . ALA A 1 98 ? 36.960 8.511 -49.207 1.00 82.31 98 ALA A N 1
ATOM 741 C CA . ALA A 1 98 ? 36.393 9.309 -48.124 1.00 82.31 98 ALA A CA 1
ATOM 742 C C . ALA A 1 98 ? 34.995 8.815 -47.708 1.00 82.31 98 ALA A C 1
ATOM 744 O O . ALA A 1 98 ? 34.736 8.686 -46.513 1.00 82.31 98 ALA A O 1
ATOM 745 N N . VAL A 1 99 ? 34.123 8.464 -48.666 1.00 82.06 99 VAL A N 1
ATOM 746 C CA . VAL A 1 99 ? 32.813 7.844 -48.366 1.00 82.06 99 VAL A CA 1
ATOM 747 C C . VAL A 1 99 ? 32.991 6.513 -47.649 1.00 82.06 99 VAL A C 1
ATOM 749 O O . VAL A 1 99 ? 32.339 6.262 -46.640 1.00 82.06 99 VAL A O 1
ATOM 752 N N . THR A 1 100 ? 33.894 5.670 -48.149 1.00 85.50 100 THR A N 1
ATOM 753 C CA . THR A 1 100 ? 34.147 4.347 -47.566 1.00 85.50 100 THR A CA 1
ATOM 754 C C . THR A 1 100 ? 34.641 4.469 -46.125 1.00 85.50 100 THR A C 1
ATOM 756 O O . THR A 1 100 ? 34.173 3.745 -45.249 1.00 85.50 100 THR A O 1
ATOM 759 N N . GLN A 1 101 ? 35.550 5.408 -45.853 1.00 88.25 101 GLN A N 1
ATOM 760 C CA . GLN A 1 101 ? 36.039 5.685 -44.502 1.00 88.25 101 GLN A CA 1
ATOM 761 C C . GLN A 1 101 ? 34.922 6.196 -43.589 1.00 88.25 101 GLN A C 1
ATOM 763 O O . GLN A 1 101 ? 34.775 5.694 -42.479 1.00 88.25 101 GLN A O 1
ATOM 768 N N . GLU A 1 102 ? 34.100 7.138 -44.055 1.00 83.50 102 GLU A N 1
ATOM 769 C CA . GLU A 1 102 ? 32.973 7.658 -43.276 1.00 83.50 102 GLU A CA 1
ATOM 770 C C . GLU A 1 102 ? 31.956 6.559 -42.942 1.00 83.50 102 GLU A C 1
ATOM 772 O O . GLU A 1 102 ? 31.515 6.443 -41.798 1.00 83.50 102 GLU A O 1
ATOM 777 N N . GLN A 1 103 ? 31.619 5.709 -43.913 1.00 84.69 103 GLN A N 1
ATOM 778 C CA . GLN A 1 103 ? 30.736 4.564 -43.697 1.00 84.69 103 GLN A CA 1
ATOM 779 C C . GLN A 1 103 ? 31.337 3.565 -42.708 1.00 84.69 103 GLN A C 1
ATOM 781 O O . GLN A 1 103 ? 30.631 3.106 -41.815 1.00 84.69 103 GLN A O 1
ATOM 786 N N . GLN A 1 104 ? 32.631 3.256 -42.814 1.00 91.06 104 GLN A N 1
ATOM 787 C CA . GLN A 1 104 ? 33.306 2.370 -41.864 1.00 91.06 104 GLN A CA 1
ATOM 788 C C . GLN A 1 104 ? 33.305 2.941 -40.443 1.00 91.06 104 GLN A C 1
ATOM 790 O O . GLN A 1 104 ? 33.038 2.194 -39.502 1.00 91.06 104 GLN A O 1
ATOM 795 N N . THR A 1 105 ? 33.553 4.242 -40.280 1.00 90.69 105 THR A N 1
ATOM 796 C CA . THR A 1 105 ? 33.472 4.910 -38.973 1.00 90.69 105 THR A CA 1
ATOM 797 C C . THR A 1 105 ? 32.058 4.821 -38.406 1.00 90.69 105 THR A C 1
ATOM 799 O O . THR A 1 105 ? 31.888 4.334 -37.292 1.00 90.69 105 THR A O 1
ATOM 802 N N . ARG A 1 106 ? 31.029 5.158 -39.197 1.00 86.06 106 ARG A N 1
ATOM 803 C CA . ARG A 1 106 ? 29.624 5.043 -38.763 1.00 86.06 106 ARG A CA 1
ATOM 804 C C . ARG A 1 106 ? 29.234 3.608 -38.413 1.00 86.06 106 ARG A C 1
ATOM 806 O O . ARG A 1 106 ? 28.498 3.394 -37.458 1.00 86.06 106 ARG A O 1
ATOM 813 N N . ILE A 1 107 ? 29.710 2.615 -39.168 1.00 91.62 107 ILE A N 1
ATOM 814 C CA . ILE A 1 107 ? 29.460 1.199 -38.866 1.00 91.62 107 ILE A CA 1
ATOM 815 C C . ILE A 1 107 ? 30.062 0.834 -37.509 1.00 91.62 107 ILE A C 1
ATOM 817 O O . ILE A 1 107 ? 29.377 0.192 -36.717 1.00 91.62 107 ILE A O 1
ATOM 821 N N . ARG A 1 108 ? 31.301 1.256 -37.220 1.00 93.88 108 ARG A N 1
ATOM 822 C CA . ARG A 1 108 ? 31.936 1.007 -35.916 1.00 93.88 108 ARG A CA 1
ATOM 823 C C . ARG A 1 108 ? 31.165 1.677 -34.781 1.00 93.88 108 ARG A C 1
ATOM 825 O O . ARG A 1 108 ? 30.802 0.993 -33.833 1.00 93.88 108 ARG A O 1
ATOM 832 N N . GLU A 1 109 ? 30.821 2.956 -34.925 1.00 93.00 109 GLU A N 1
ATOM 833 C CA . GLU A 1 109 ? 30.028 3.698 -33.931 1.00 93.00 109 GLU A CA 1
ATOM 834 C C . GLU A 1 109 ? 28.671 3.027 -33.661 1.00 93.00 109 GLU A C 1
ATOM 836 O O . GLU A 1 109 ? 28.250 2.874 -32.514 1.00 93.00 109 GLU A O 1
ATOM 841 N N . LEU A 1 110 ? 27.977 2.581 -34.713 1.00 93.25 110 LEU A N 1
ATOM 842 C CA . LEU A 1 110 ? 26.701 1.875 -34.577 1.00 93.25 110 LEU A CA 1
ATOM 843 C C . LEU A 1 110 ? 26.865 0.487 -33.946 1.00 93.25 110 LEU A C 1
ATOM 845 O O . LEU A 1 110 ? 25.984 0.058 -33.200 1.00 93.25 110 LEU A O 1
ATOM 849 N N . GLN A 1 111 ? 27.962 -0.220 -34.226 1.00 94.12 111 GLN A N 1
ATOM 850 C CA . GLN A 1 111 ? 28.269 -1.511 -33.604 1.00 94.12 111 GLN A CA 1
ATOM 851 C C . GLN A 1 111 ? 28.565 -1.364 -32.110 1.00 94.12 111 GLN A C 1
ATOM 853 O O . GLN A 1 111 ? 28.019 -2.132 -31.316 1.00 94.12 111 GLN A O 1
ATOM 858 N N . GLU A 1 112 ? 29.360 -0.36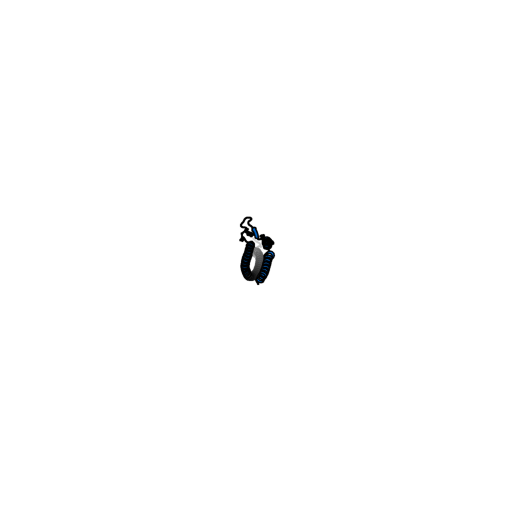7 -31.725 1.00 94.56 112 GLU A N 1
ATOM 859 C CA . GLU A 1 112 ? 29.631 -0.039 -30.320 1.00 94.56 112 GLU A CA 1
ATOM 860 C C . GLU A 1 112 ? 28.333 0.324 -29.595 1.00 94.56 112 GLU A C 1
ATOM 862 O O . GLU A 1 112 ? 27.973 -0.317 -28.605 1.00 94.56 112 GLU A O 1
ATOM 867 N N . ARG A 1 113 ? 27.541 1.239 -30.169 1.00 94.44 113 ARG A N 1
ATOM 868 C CA . ARG A 1 113 ? 26.248 1.642 -29.601 1.00 94.44 113 ARG A CA 1
ATOM 869 C C . ARG A 1 113 ? 25.270 0.475 -29.473 1.00 94.44 113 ARG A C 1
ATOM 871 O O . ARG A 1 113 ? 24.513 0.412 -28.507 1.00 94.44 113 ARG A O 1
ATOM 878 N N . ARG A 1 114 ? 25.268 -0.459 -30.429 1.00 93.75 114 ARG A N 1
ATOM 879 C CA . ARG A 1 114 ? 24.469 -1.689 -30.335 1.00 93.75 114 ARG A CA 1
ATOM 880 C C . ARG A 1 114 ? 24.925 -2.556 -29.162 1.00 93.75 114 ARG A C 1
ATOM 882 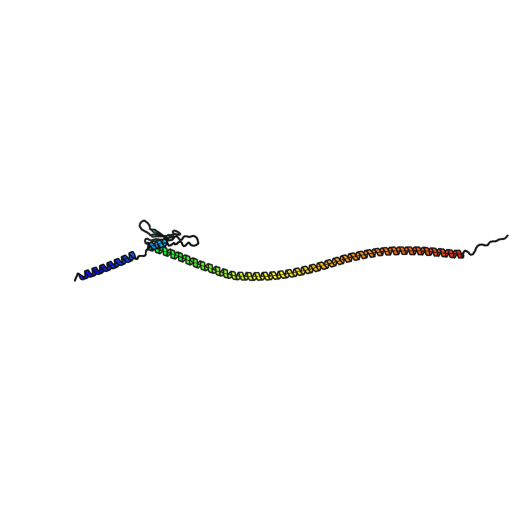O O . ARG A 1 114 ? 24.070 -3.097 -28.469 1.00 93.75 114 ARG A O 1
ATOM 889 N N . GLY A 1 115 ? 26.233 -2.690 -28.948 1.00 94.56 115 GLY A N 1
ATOM 890 C CA . GLY A 1 115 ? 26.790 -3.425 -27.812 1.00 94.56 115 GLY A CA 1
ATOM 891 C C . GLY A 1 115 ? 26.366 -2.829 -26.470 1.00 94.56 115 GLY A C 1
ATOM 892 O O . GLY A 1 115 ? 25.905 -3.563 -25.597 1.00 94.56 115 GLY A O 1
ATOM 893 N N . ASP A 1 116 ? 26.445 -1.507 -26.331 1.00 95.25 116 ASP A N 1
ATOM 894 C CA . ASP A 1 116 ? 26.043 -0.809 -25.103 1.00 95.25 116 ASP A CA 1
ATOM 895 C C . ASP A 1 116 ? 24.538 -0.918 -24.842 1.00 95.25 116 ASP A C 1
ATOM 897 O O . ASP A 1 116 ? 24.116 -1.230 -23.729 1.00 95.25 116 ASP A O 1
ATOM 901 N N . LEU A 1 117 ? 23.713 -0.740 -25.879 1.00 95.06 117 LEU A N 1
ATOM 902 C CA . LEU A 1 117 ? 22.263 -0.912 -25.765 1.00 95.06 117 LEU A CA 1
ATOM 903 C C . LEU A 1 117 ? 21.873 -2.354 -25.421 1.00 95.06 117 LEU A C 1
ATOM 905 O O . LEU A 1 117 ? 20.915 -2.556 -24.679 1.00 95.06 117 LEU A O 1
ATOM 909 N N . GLN A 1 118 ? 22.605 -3.349 -25.927 1.00 96.00 118 GLN A N 1
ATOM 910 C CA . GLN A 1 118 ? 22.358 -4.749 -25.591 1.00 96.00 118 GLN A CA 1
ATOM 911 C C . GLN A 1 118 ? 22.662 -5.030 -24.114 1.00 96.00 118 GLN A C 1
ATOM 913 O O . GLN A 1 118 ? 21.844 -5.656 -23.448 1.00 96.00 118 GLN A O 1
ATOM 918 N N . LYS A 1 119 ? 23.779 -4.510 -23.583 1.00 95.50 119 LYS A N 1
ATOM 919 C CA . LYS A 1 119 ? 24.109 -4.626 -22.151 1.00 95.50 119 LYS A CA 1
ATOM 920 C C . LYS A 1 119 ? 23.036 -3.991 -21.274 1.00 95.50 119 LYS A C 1
ATOM 922 O O . LYS A 1 119 ? 22.560 -4.635 -20.348 1.00 95.50 119 LYS A O 1
ATOM 927 N N . LEU A 1 120 ? 22.612 -2.770 -21.610 1.00 94.81 120 LEU A N 1
ATOM 928 C CA . LEU A 1 120 ? 21.532 -2.089 -20.894 1.00 94.81 120 LEU A CA 1
ATOM 929 C C . LEU A 1 120 ? 20.244 -2.917 -20.921 1.00 94.81 120 LEU A C 1
ATOM 931 O O . LEU A 1 120 ? 19.588 -3.073 -19.899 1.00 94.81 120 LEU A O 1
ATOM 935 N N . LEU A 1 121 ? 19.882 -3.474 -22.074 1.00 95.44 121 LEU A N 1
ATOM 936 C CA . LEU A 1 121 ? 18.692 -4.310 -22.201 1.00 95.44 121 LEU A CA 1
ATOM 937 C C . LEU A 1 121 ? 18.775 -5.561 -21.315 1.00 95.44 121 LEU A C 1
ATOM 939 O O . LEU A 1 121 ? 17.782 -5.917 -20.678 1.00 95.44 121 LEU A O 1
ATOM 943 N N . ASP A 1 122 ? 19.934 -6.211 -21.257 1.00 94.56 122 ASP A N 1
ATOM 944 C CA . ASP A 1 122 ? 20.137 -7.403 -20.433 1.00 94.56 122 ASP A CA 1
ATOM 945 C C . ASP A 1 122 ? 20.115 -7.062 -18.927 1.00 94.56 122 ASP A C 1
ATOM 947 O O . ASP A 1 122 ? 19.481 -7.780 -18.151 1.00 94.56 122 ASP A O 1
ATOM 951 N N . GLU A 1 123 ? 20.696 -5.926 -18.521 1.00 94.56 123 GLU A N 1
ATOM 952 C CA . GLU A 1 123 ? 20.601 -5.390 -17.151 1.00 94.56 123 GLU A CA 1
ATOM 953 C C . GLU A 1 123 ? 19.148 -5.091 -16.754 1.00 94.56 123 GLU A C 1
ATOM 955 O O . GLU A 1 123 ? 18.681 -5.530 -15.702 1.00 94.56 123 GLU A O 1
ATOM 960 N N . TRP A 1 124 ? 18.400 -4.397 -17.617 1.00 93.69 124 TRP A N 1
ATOM 961 C CA . TRP A 1 124 ? 16.990 -4.079 -17.381 1.00 93.69 124 TRP A CA 1
ATOM 962 C C . TRP A 1 124 ? 16.124 -5.331 -17.260 1.00 93.69 124 TRP A C 1
ATOM 964 O O . TRP A 1 124 ? 15.261 -5.392 -16.385 1.00 93.69 124 TRP A O 1
ATOM 974 N N . LYS A 1 125 ? 16.354 -6.348 -18.098 1.00 93.31 125 LYS A N 1
ATOM 975 C CA . LYS A 1 125 ? 15.639 -7.627 -17.990 1.00 93.31 125 LYS A CA 1
ATOM 976 C C . LYS A 1 125 ? 15.927 -8.334 -16.669 1.00 93.31 125 LYS A C 1
ATOM 978 O O . LYS A 1 125 ? 14.992 -8.839 -16.052 1.00 93.31 125 LYS A O 1
ATOM 983 N N . GLY A 1 126 ? 17.189 -8.355 -16.235 1.00 90.25 126 GLY A N 1
ATOM 984 C CA . GLY A 1 126 ? 17.569 -8.929 -14.943 1.00 90.25 126 GLY A CA 1
ATOM 985 C C . GLY A 1 126 ? 16.858 -8.228 -13.785 1.00 90.25 126 GLY A C 1
ATOM 986 O O . GLY A 1 126 ? 16.172 -8.881 -12.996 1.00 90.25 126 GLY A O 1
ATOM 987 N N . ASN A 1 127 ? 16.937 -6.896 -13.748 1.00 92.75 127 ASN A N 1
ATOM 988 C CA . ASN A 1 127 ? 16.309 -6.088 -12.702 1.00 92.75 127 ASN A CA 1
ATOM 989 C C . ASN A 1 127 ? 14.781 -6.235 -12.698 1.00 92.75 127 ASN A C 1
ATOM 991 O O . ASN A 1 127 ? 14.204 -6.437 -11.638 1.00 92.75 127 ASN A O 1
ATOM 995 N N . SER A 1 128 ? 14.136 -6.251 -13.870 1.00 94.44 128 SER A N 1
ATOM 996 C CA . SER A 1 128 ? 12.677 -6.406 -13.978 1.00 94.44 128 SER A CA 1
ATOM 997 C C . SER A 1 128 ? 12.176 -7.689 -13.314 1.00 94.44 128 SER A C 1
ATOM 999 O O . SER A 1 128 ? 11.159 -7.665 -12.631 1.00 94.44 128 SER A O 1
ATOM 1001 N N . THR A 1 129 ? 12.885 -8.811 -13.478 1.00 91.56 129 THR A N 1
ATOM 1002 C CA . THR A 1 129 ? 12.473 -10.077 -12.847 1.00 91.56 129 THR A CA 1
ATOM 1003 C C . THR A 1 129 ? 12.636 -10.063 -11.328 1.00 91.56 129 THR A C 1
ATOM 1005 O O . THR A 1 129 ? 11.780 -10.589 -10.617 1.00 91.56 129 THR A O 1
ATOM 1008 N N . ALA A 1 130 ? 13.704 -9.440 -10.824 1.00 94.06 130 ALA A N 1
ATOM 1009 C CA . ALA A 1 130 ? 13.922 -9.281 -9.390 1.00 94.06 130 ALA A CA 1
ATOM 1010 C C . ALA A 1 130 ? 12.882 -8.334 -8.770 1.00 94.06 130 ALA A C 1
ATOM 1012 O O . ALA A 1 130 ? 12.338 -8.629 -7.706 1.00 94.06 130 ALA A O 1
ATOM 1013 N N . ASP A 1 131 ? 12.555 -7.242 -9.464 1.00 96.31 131 ASP A N 1
ATOM 1014 C CA . ASP A 1 131 ? 11.543 -6.275 -9.039 1.00 96.31 131 ASP A CA 1
ATOM 1015 C C . ASP A 1 131 ? 10.144 -6.903 -9.017 1.00 96.31 131 ASP A C 1
ATOM 1017 O O . ASP A 1 131 ? 9.406 -6.724 -8.049 1.00 96.31 131 ASP A O 1
ATOM 1021 N N . GLU A 1 132 ? 9.780 -7.689 -10.034 1.00 95.94 132 GLU A N 1
ATOM 1022 C CA . GLU A 1 132 ? 8.507 -8.421 -10.061 1.00 95.94 132 GLU A CA 1
ATOM 1023 C C . GLU A 1 132 ? 8.375 -9.391 -8.879 1.00 95.94 132 GLU A C 1
ATOM 1025 O O . GLU A 1 132 ? 7.321 -9.441 -8.238 1.00 95.94 132 GLU A O 1
ATOM 1030 N N . GLN A 1 133 ? 9.443 -10.123 -8.547 1.00 96.38 133 GLN A N 1
ATOM 1031 C CA . GLN A 1 133 ? 9.464 -11.011 -7.381 1.00 96.38 133 GLN A CA 1
ATOM 1032 C C . GLN A 1 133 ? 9.340 -10.227 -6.071 1.00 96.38 133 GLN A C 1
ATOM 1034 O O . GLN A 1 133 ? 8.481 -10.546 -5.250 1.00 96.38 133 GLN A O 1
ATOM 1039 N N . ALA A 1 134 ? 10.123 -9.159 -5.901 1.00 97.19 134 ALA A N 1
ATOM 1040 C CA . ALA A 1 134 ? 10.083 -8.325 -4.702 1.00 97.19 134 ALA A CA 1
ATOM 1041 C C . ALA A 1 134 ? 8.709 -7.662 -4.497 1.00 97.19 134 ALA A C 1
ATOM 1043 O O . ALA A 1 134 ? 8.214 -7.578 -3.369 1.00 97.19 134 ALA A O 1
ATOM 1044 N N . LEU A 1 135 ? 8.062 -7.215 -5.579 1.00 97.56 135 LEU A N 1
ATOM 1045 C CA . LEU A 1 135 ? 6.695 -6.697 -5.537 1.00 97.56 135 LEU A CA 1
ATOM 1046 C C . LEU A 1 135 ? 5.690 -7.795 -5.172 1.00 97.56 135 LEU A C 1
ATOM 1048 O O . LEU A 1 135 ? 4.801 -7.544 -4.357 1.00 97.56 135 LEU A O 1
ATOM 1052 N N . GLY A 1 136 ? 5.844 -9.002 -5.722 1.00 98.12 136 GLY A N 1
ATOM 1053 C CA . GLY A 1 136 ? 5.028 -10.165 -5.366 1.00 98.12 136 GLY A CA 1
ATOM 1054 C C . GLY A 1 136 ? 5.109 -10.506 -3.876 1.00 98.12 136 GLY A C 1
ATOM 1055 O O . GLY A 1 136 ? 4.075 -10.604 -3.209 1.00 98.12 136 GLY A O 1
ATOM 1056 N N . ASP A 1 137 ? 6.324 -10.594 -3.334 1.00 97.81 137 ASP A N 1
ATOM 1057 C CA . ASP A 1 137 ? 6.569 -10.853 -1.910 1.00 97.81 137 ASP A CA 1
ATOM 1058 C C . ASP A 1 137 ? 5.977 -9.743 -1.036 1.00 97.81 137 ASP A C 1
ATOM 1060 O O . ASP A 1 137 ? 5.287 -10.004 -0.045 1.00 97.81 137 ASP A O 1
ATOM 1064 N N . ARG A 1 138 ? 6.157 -8.481 -1.447 1.00 97.94 138 ARG A N 1
ATOM 1065 C CA . ARG A 1 138 ? 5.604 -7.334 -0.723 1.00 97.94 138 ARG A CA 1
ATOM 1066 C C . ARG A 1 138 ? 4.078 -7.354 -0.687 1.00 97.94 138 ARG A C 1
ATOM 1068 O O . ARG A 1 138 ? 3.496 -7.032 0.351 1.00 97.94 138 ARG A O 1
ATOM 1075 N N . VAL A 1 139 ? 3.429 -7.719 -1.791 1.00 98.25 139 VAL A N 1
ATOM 1076 C CA . VAL A 1 139 ? 1.969 -7.876 -1.854 1.00 98.25 139 VAL A CA 1
ATOM 1077 C C . VAL A 1 139 ? 1.511 -9.008 -0.936 1.00 98.25 139 VAL A C 1
ATOM 1079 O O . VAL A 1 139 ? 0.556 -8.819 -0.181 1.00 98.25 139 VAL A O 1
ATOM 1082 N N . ALA A 1 140 ? 2.201 -10.151 -0.942 1.00 98.06 140 ALA A N 1
ATOM 1083 C CA . ALA A 1 140 ? 1.870 -11.280 -0.075 1.00 98.06 140 ALA A CA 1
ATOM 1084 C C . ALA A 1 140 ? 1.968 -10.915 1.418 1.00 98.06 140 ALA A C 1
ATOM 1086 O O . ALA A 1 140 ? 1.073 -11.246 2.200 1.00 98.06 140 ALA A O 1
ATOM 1087 N N . ASP A 1 141 ? 3.007 -10.183 1.818 1.00 98.19 141 ASP A N 1
ATOM 1088 C CA . ASP A 1 141 ? 3.178 -9.722 3.199 1.00 98.19 141 ASP A CA 1
ATOM 1089 C C . ASP A 1 141 ? 2.127 -8.688 3.615 1.00 98.19 141 ASP A C 1
ATOM 1091 O O . ASP A 1 141 ? 1.608 -8.732 4.738 1.00 98.19 141 ASP A O 1
ATOM 1095 N N . LEU A 1 142 ? 1.769 -7.771 2.712 1.00 98.12 142 LEU A N 1
ATOM 1096 C CA . LEU A 1 142 ? 0.698 -6.805 2.961 1.00 98.12 142 LEU A CA 1
ATOM 1097 C C . LEU A 1 142 ? -0.655 -7.500 3.128 1.00 98.12 142 LEU A C 1
ATOM 1099 O O . LEU A 1 142 ? -1.406 -7.131 4.030 1.00 98.12 142 LEU A O 1
ATOM 1103 N N . LEU A 1 143 ? -0.948 -8.525 2.323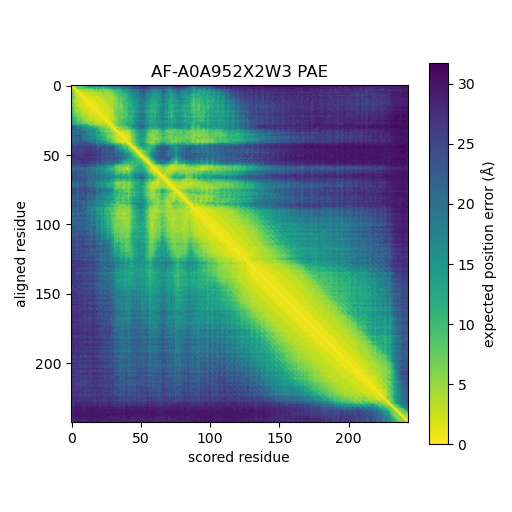 1.00 98.25 143 LEU A N 1
ATOM 1104 C CA . LEU A 1 143 ? -2.171 -9.320 2.459 1.00 98.25 143 LEU A CA 1
ATOM 1105 C C . LEU A 1 143 ? -2.226 -10.049 3.805 1.00 98.25 143 LEU A C 1
ATOM 1107 O O . LEU A 1 143 ? -3.228 -9.935 4.507 1.00 98.25 143 LEU A O 1
ATOM 1111 N N . LYS A 1 144 ? -1.135 -10.708 4.218 1.00 98.19 144 LYS A N 1
ATOM 1112 C CA . LYS A 1 144 ? -1.055 -11.353 5.543 1.00 98.19 144 LYS A CA 1
ATOM 1113 C C . LYS A 1 144 ? -1.281 -10.357 6.678 1.00 98.19 144 LYS A C 1
ATOM 1115 O O . LYS A 1 144 ? -2.026 -10.638 7.613 1.00 98.19 144 LYS A O 1
ATOM 1120 N N . THR A 1 145 ? -0.652 -9.185 6.589 1.00 98.00 145 THR A N 1
ATOM 1121 C CA . THR A 1 145 ? -0.796 -8.129 7.601 1.00 98.00 145 THR A CA 1
ATOM 1122 C C . THR A 1 145 ? -2.238 -7.624 7.652 1.00 98.00 145 THR A C 1
ATOM 1124 O O . THR A 1 145 ? -2.812 -7.499 8.730 1.00 98.00 145 THR A O 1
ATOM 1127 N N . TYR A 1 146 ? -2.855 -7.394 6.491 1.00 98.00 146 TYR A N 1
ATOM 1128 C CA . TYR A 1 146 ? -4.249 -6.970 6.391 1.00 98.00 146 TYR A CA 1
ATOM 1129 C C . TYR A 1 146 ? -5.214 -7.995 6.999 1.00 98.00 146 TYR A C 1
ATOM 1131 O O . TYR A 1 146 ? -6.112 -7.621 7.757 1.00 98.00 146 TYR A O 1
ATOM 1139 N N . GLU A 1 147 ? -5.029 -9.283 6.707 1.00 98.19 147 GLU A N 1
ATOM 1140 C CA . GLU A 1 147 ? -5.846 -10.359 7.276 1.00 98.19 147 GLU A CA 1
ATOM 1141 C C . GLU A 1 147 ? -5.703 -10.443 8.800 1.00 98.19 147 GLU A C 1
ATOM 1143 O O . GLU A 1 147 ? -6.715 -10.544 9.500 1.00 98.19 147 GLU A O 1
ATOM 1148 N N . ALA A 1 148 ? -4.478 -10.322 9.322 1.00 98.12 148 ALA A N 1
ATOM 1149 C CA . ALA A 1 148 ? -4.220 -10.293 10.760 1.00 98.12 148 ALA A CA 1
ATOM 1150 C C . ALA A 1 148 ? -4.910 -9.097 11.437 1.00 98.12 148 ALA A C 1
ATOM 1152 O O . ALA A 1 148 ? -5.687 -9.283 12.375 1.00 98.12 148 ALA A O 1
ATOM 1153 N N . THR A 1 149 ? -4.727 -7.880 10.912 1.00 98.12 149 THR A N 1
ATOM 1154 C CA . THR A 1 149 ? -5.381 -6.673 11.449 1.00 98.12 149 THR A CA 1
ATOM 1155 C C . THR A 1 149 ? -6.905 -6.765 11.365 1.00 98.12 149 THR A C 1
ATOM 1157 O O . THR A 1 149 ? -7.613 -6.341 12.279 1.00 98.12 149 THR A O 1
ATOM 1160 N N . ARG A 1 150 ? -7.447 -7.354 10.293 1.00 98.12 150 ARG A N 1
ATOM 1161 C CA . ARG A 1 150 ? -8.891 -7.587 10.160 1.00 98.12 150 ARG A CA 1
ATOM 1162 C C . ARG A 1 150 ? -9.410 -8.562 11.219 1.00 98.12 150 ARG A C 1
ATOM 1164 O O . ARG A 1 150 ? -10.492 -8.336 11.766 1.00 98.12 150 ARG A O 1
ATOM 1171 N N . ALA A 1 151 ? -8.666 -9.628 11.507 1.00 98.25 151 ALA A N 1
ATOM 1172 C CA . ALA A 1 151 ? -9.020 -10.580 12.554 1.00 98.25 151 ALA A CA 1
ATOM 1173 C C . ALA A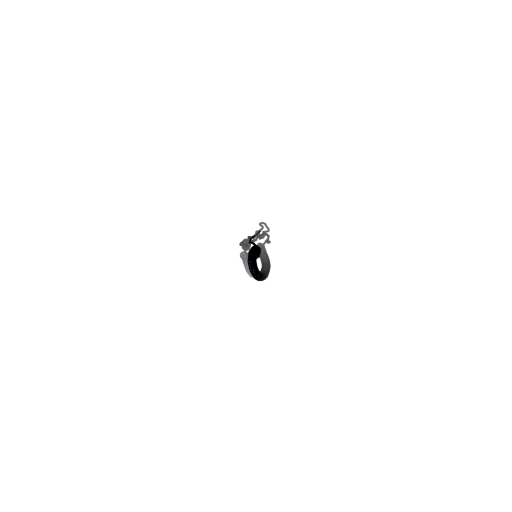 1 151 ? -8.997 -9.918 13.942 1.00 98.25 151 ALA A C 1
ATOM 1175 O O . ALA A 1 151 ? -9.965 -10.052 14.694 1.00 98.25 151 ALA A O 1
ATOM 1176 N N . GLU A 1 152 ? -7.956 -9.140 14.249 1.00 98.00 152 GLU A N 1
ATOM 1177 C CA . GLU A 1 152 ? -7.853 -8.363 15.493 1.00 98.00 152 GLU A CA 1
ATOM 1178 C C . GLU A 1 152 ? -9.012 -7.369 15.643 1.00 98.00 152 GLU A C 1
ATOM 1180 O O . GLU A 1 152 ? -9.658 -7.319 16.691 1.00 98.00 152 GLU A O 1
ATOM 1185 N N . ALA A 1 153 ? -9.351 -6.634 14.580 1.00 97.75 153 ALA A N 1
ATOM 1186 C CA . ALA A 1 153 ? -10.474 -5.699 14.584 1.00 97.75 153 ALA A CA 1
ATOM 1187 C C . ALA A 1 153 ? -11.817 -6.402 14.856 1.00 97.75 153 ALA A C 1
ATOM 1189 O O . ALA A 1 153 ? -12.643 -5.898 15.620 1.00 97.75 153 ALA A O 1
ATOM 1190 N N . SER A 1 154 ? -12.034 -7.587 14.276 1.00 97.94 154 SER A N 1
ATOM 1191 C CA . SER A 1 154 ? -13.242 -8.385 14.520 1.00 97.94 154 SER A CA 1
ATOM 1192 C C . SER A 1 154 ? -13.319 -8.906 15.961 1.00 97.94 154 SER A C 1
ATOM 1194 O O . SER A 1 154 ? -14.390 -8.870 16.582 1.00 97.94 154 SER A O 1
ATOM 1196 N N . GLN A 1 155 ? -12.190 -9.342 16.526 1.00 98.12 155 GLN A N 1
ATOM 1197 C CA . GLN A 1 155 ? -12.114 -9.748 17.929 1.00 98.12 155 GLN A CA 1
ATOM 1198 C C . GLN A 1 155 ? -12.404 -8.571 18.864 1.00 98.12 155 GLN A C 1
ATOM 1200 O O . GLN A 1 155 ? -13.218 -8.709 19.780 1.00 98.12 155 GLN A O 1
ATOM 1205 N N . LEU A 1 156 ? -11.809 -7.405 18.602 1.00 98.12 156 LEU A N 1
ATOM 1206 C CA . LEU A 1 156 ? -12.038 -6.195 19.389 1.00 98.12 156 LEU A CA 1
ATOM 1207 C C . LEU A 1 156 ? -13.504 -5.750 19.326 1.00 98.12 156 LEU A C 1
ATOM 1209 O O . LEU A 1 156 ? -14.098 -5.465 20.362 1.00 98.12 156 LEU A O 1
ATOM 1213 N N . ALA A 1 157 ? -14.123 -5.769 18.142 1.00 98.00 157 ALA A N 1
ATOM 1214 C CA . ALA A 1 157 ? -15.547 -5.463 17.992 1.00 98.00 157 ALA A CA 1
ATOM 1215 C C . ALA A 1 157 ? -16.429 -6.398 18.839 1.00 98.00 157 ALA A C 1
ATOM 1217 O O . ALA A 1 157 ? -17.374 -5.950 19.489 1.00 98.00 157 ALA A O 1
ATOM 1218 N N . THR A 1 158 ? -16.082 -7.688 18.898 1.00 98.12 158 THR A N 1
ATOM 1219 C CA . THR A 1 158 ? -16.791 -8.670 19.734 1.00 98.12 158 THR A CA 1
ATOM 1220 C C . THR A 1 158 ? -16.616 -8.376 21.227 1.00 98.12 158 THR A C 1
ATOM 1222 O O . THR A 1 158 ? -17.573 -8.486 21.993 1.00 98.12 158 THR A O 1
ATOM 1225 N N . GLN A 1 159 ? -15.415 -7.981 21.657 1.00 97.50 159 GLN A N 1
ATOM 1226 C CA . GLN A 1 159 ? -15.154 -7.598 23.049 1.00 97.50 159 GLN A CA 1
ATOM 1227 C C . GLN A 1 159 ? -15.921 -6.331 23.443 1.00 97.50 159 GLN A C 1
ATOM 1229 O O . GLN A 1 159 ? -16.531 -6.300 24.509 1.00 97.50 159 GLN A O 1
ATOM 1234 N N . VAL A 1 160 ? -15.959 -5.323 22.569 1.00 97.94 160 VAL A N 1
ATOM 1235 C CA . VAL A 1 160 ? -16.734 -4.091 22.788 1.00 97.94 160 VAL A CA 1
ATOM 1236 C C . VAL A 1 16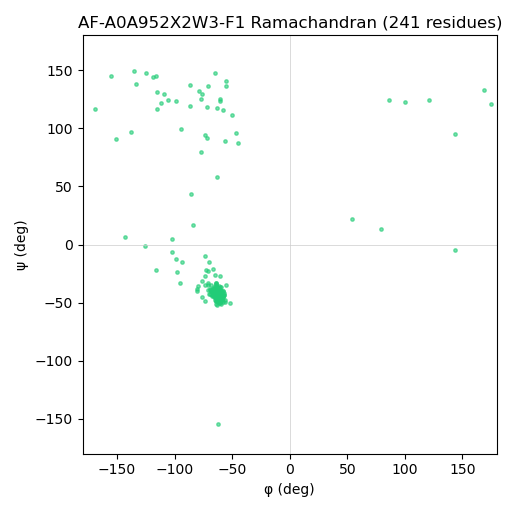0 ? -18.228 -4.395 22.881 1.00 97.94 160 VAL A C 1
ATOM 1238 O O . VAL A 1 160 ? -18.894 -3.882 23.779 1.00 97.94 160 VAL A O 1
ATOM 1241 N N . ALA A 1 161 ? -18.756 -5.267 22.016 1.00 97.88 161 ALA A N 1
ATOM 1242 C CA . ALA A 1 161 ? -20.158 -5.674 22.078 1.00 97.88 161 ALA A CA 1
ATOM 1243 C C . ALA A 1 161 ? -20.493 -6.354 23.418 1.00 97.88 161 ALA A C 1
ATOM 1245 O O . ALA A 1 161 ? -21.474 -5.983 24.061 1.00 97.88 161 ALA A O 1
ATOM 1246 N N . ARG A 1 162 ? -19.638 -7.276 23.887 1.00 97.75 162 ARG A N 1
ATOM 1247 C CA . ARG A 1 162 ? -19.795 -7.927 25.202 1.00 97.75 162 ARG A CA 1
ATOM 1248 C C . ARG A 1 162 ? -19.725 -6.932 26.357 1.00 97.75 162 ARG A C 1
ATOM 1250 O O . ARG A 1 162 ? -20.606 -6.939 27.208 1.00 97.75 162 ARG A O 1
ATOM 1257 N N . GLY A 1 163 ? -18.729 -6.046 26.363 1.00 97.88 163 GLY A N 1
ATOM 1258 C CA . GLY A 1 163 ? -18.604 -5.011 27.393 1.00 97.88 163 GLY A CA 1
ATOM 1259 C C . GLY A 1 163 ? -19.807 -4.061 27.418 1.00 97.88 163 GLY A C 1
ATOM 1260 O O . GLY A 1 163 ? -20.270 -3.674 28.487 1.00 97.88 163 GLY A O 1
ATOM 1261 N N . THR A 1 164 ? -20.371 -3.744 26.249 1.00 97.56 164 THR A N 1
ATOM 1262 C CA . THR A 1 164 ? -21.599 -2.938 26.138 1.00 97.56 164 THR A CA 1
ATOM 1263 C C . THR A 1 164 ? -22.811 -3.668 26.717 1.00 97.56 164 THR A C 1
ATOM 1265 O O . THR A 1 164 ? -23.588 -3.075 27.463 1.00 97.56 164 THR A O 1
ATOM 1268 N N . GLU A 1 165 ? -22.968 -4.961 26.422 1.00 97.88 165 GLU A N 1
ATOM 1269 C CA . GLU A 1 165 ? -24.053 -5.782 26.972 1.00 97.88 165 GLU A CA 1
ATOM 1270 C C . GLU A 1 165 ? -23.949 -5.910 28.503 1.00 97.88 165 GLU A C 1
ATOM 1272 O O . GLU A 1 165 ? -24.946 -5.795 29.220 1.00 97.88 165 GLU A O 1
ATOM 1277 N N . GLU A 1 166 ? -22.739 -6.110 29.028 1.00 97.69 166 GLU A N 1
ATOM 1278 C CA . GLU A 1 166 ? -22.482 -6.145 30.470 1.00 97.69 166 GLU A CA 1
ATOM 1279 C C . GLU A 1 166 ? -22.796 -4.803 31.140 1.00 97.69 166 GLU A C 1
ATOM 1281 O O . GLU A 1 166 ? -23.457 -4.782 32.181 1.00 97.69 166 GLU A O 1
ATOM 1286 N N . ALA A 1 167 ? -22.397 -3.685 30.526 1.00 97.25 167 ALA A N 1
ATOM 1287 C CA . ALA A 1 167 ? -22.724 -2.349 31.017 1.00 97.25 167 ALA A CA 1
ATOM 1288 C C . ALA A 1 167 ? -24.244 -2.127 31.087 1.00 97.25 167 ALA A C 1
ATOM 1290 O O . ALA A 1 167 ? -24.747 -1.693 32.123 1.00 97.25 167 ALA A O 1
ATOM 1291 N N . GLN A 1 168 ? -24.992 -2.515 30.048 1.00 97.88 168 GLN A N 1
ATOM 1292 C CA . GLN A 1 168 ? -26.458 -2.430 30.047 1.00 97.88 168 GLN A CA 1
ATOM 1293 C C . GLN A 1 168 ? -27.093 -3.272 31.162 1.00 97.88 168 GLN A C 1
ATOM 1295 O O . GLN A 1 168 ? -28.004 -2.805 31.849 1.00 97.88 168 GLN A O 1
ATOM 1300 N N . LYS A 1 169 ? -26.594 -4.492 31.404 1.00 97.56 169 LYS A N 1
ATOM 1301 C CA . LYS A 1 169 ? -27.064 -5.337 32.519 1.00 97.56 169 LYS A CA 1
ATOM 1302 C C . LYS A 1 169 ? -26.790 -4.695 33.880 1.00 97.56 169 LYS A C 1
ATOM 1304 O O . LYS A 1 169 ? -27.614 -4.802 34.789 1.00 97.56 169 LYS A O 1
ATOM 1309 N N . ILE A 1 170 ? -25.640 -4.040 34.043 1.00 97.69 170 ILE A N 1
ATOM 1310 C CA . ILE A 1 170 ? -25.308 -3.312 35.274 1.00 97.69 170 ILE A CA 1
ATOM 1311 C C . ILE A 1 170 ? -26.251 -2.120 35.455 1.00 97.69 170 ILE A C 1
ATOM 1313 O O . ILE A 1 170 ? -26.783 -1.943 36.551 1.00 97.69 170 ILE A O 1
ATOM 1317 N N . GLU A 1 171 ? -26.507 -1.340 34.405 1.00 97.00 171 GLU A N 1
ATOM 1318 C CA . GLU A 1 171 ? -27.444 -0.214 34.463 1.00 97.00 171 GLU A CA 1
ATOM 1319 C C . GLU A 1 171 ? -28.862 -0.659 34.833 1.00 97.00 171 GLU A C 1
ATOM 1321 O O . GLU A 1 171 ? -29.473 -0.054 35.717 1.00 97.00 171 GLU A O 1
ATOM 1326 N N . GLN A 1 172 ? -29.353 -1.755 34.247 1.00 97.81 172 GLN A N 1
ATOM 1327 C CA . GLN A 1 172 ? -30.647 -2.346 34.608 1.00 97.81 172 GLN A CA 1
ATOM 1328 C C . GLN A 1 172 ? -30.694 -2.738 36.090 1.00 97.81 172 GLN A C 1
ATOM 1330 O O . GLN A 1 172 ? -31.600 -2.318 36.808 1.00 97.81 172 GLN A O 1
ATOM 1335 N N . ARG A 1 173 ? -29.667 -3.434 36.598 1.00 97.31 173 ARG A N 1
ATOM 1336 C CA . ARG A 1 173 ? -29.581 -3.781 38.030 1.00 97.31 173 ARG A CA 1
ATOM 1337 C C . ARG A 1 173 ? -29.514 -2.553 38.936 1.00 97.31 173 ARG A C 1
ATOM 1339 O O . ARG A 1 173 ? -30.026 -2.581 40.054 1.00 97.31 173 ARG A O 1
ATOM 1346 N N . ILE A 1 174 ? -28.851 -1.480 38.504 1.00 97.06 174 ILE A N 1
ATOM 1347 C CA . ILE A 1 174 ? -28.818 -0.218 39.252 1.00 97.06 174 ILE A CA 1
ATOM 1348 C C . ILE A 1 174 ? -30.213 0.413 39.280 1.00 97.06 174 ILE A C 1
ATOM 1350 O O . ILE A 1 174 ? -30.617 0.904 40.334 1.00 97.06 174 ILE A O 1
ATOM 1354 N N . ALA A 1 175 ? -30.946 0.395 38.166 1.00 97.06 175 ALA A N 1
ATOM 1355 C CA . ALA A 1 175 ? -32.314 0.900 38.099 1.00 97.06 175 ALA A CA 1
ATOM 1356 C C . ALA A 1 175 ? -33.253 0.116 39.033 1.00 97.06 175 ALA A C 1
ATOM 1358 O O . ALA A 1 175 ? -33.908 0.733 39.872 1.00 97.06 175 ALA A O 1
ATOM 1359 N N . GLU A 1 176 ? -33.217 -1.218 38.983 1.00 97.44 176 GLU A N 1
ATOM 1360 C CA . GLU A 1 176 ? -33.977 -2.101 39.885 1.00 97.44 176 GLU A CA 1
ATOM 1361 C C . GLU A 1 176 ? -33.662 -1.806 41.359 1.00 97.44 176 GLU A C 1
ATOM 1363 O O . GLU A 1 176 ? -34.555 -1.588 42.176 1.00 97.44 176 GLU A O 1
ATOM 1368 N N . ARG A 1 177 ? -32.372 -1.696 41.712 1.00 97.00 177 ARG A N 1
ATOM 1369 C CA . ARG A 1 177 ? -31.961 -1.361 43.085 1.00 97.00 177 ARG A CA 1
ATOM 1370 C C . ARG A 1 177 ? -32.425 0.025 43.520 1.00 97.00 177 ARG A C 1
ATOM 1372 O O . ARG A 1 177 ? -32.733 0.220 44.695 1.00 97.00 177 ARG A O 1
ATOM 1379 N N . ARG A 1 178 ? -32.440 1.007 42.614 1.00 97.38 178 ARG A N 1
ATOM 1380 C CA . ARG A 1 178 ? -32.949 2.354 42.917 1.00 97.38 178 ARG A CA 1
ATOM 1381 C C . ARG A 1 178 ? -34.442 2.306 43.218 1.00 97.38 178 ARG A C 1
ATOM 1383 O O . ARG A 1 178 ? -34.863 2.923 44.195 1.00 97.38 178 ARG A O 1
ATOM 1390 N N . GLU A 1 179 ? -35.209 1.560 42.432 1.00 97.75 179 GLU A N 1
ATOM 1391 C CA . GLU A 1 179 ? -36.639 1.353 42.666 1.00 97.75 179 GLU A CA 1
ATOM 1392 C C . GLU A 1 179 ? -36.895 0.654 44.008 1.00 97.75 179 GLU A C 1
ATOM 1394 O O . GLU A 1 179 ? -37.691 1.138 44.816 1.00 97.75 179 GLU A O 1
ATOM 1399 N N . ASP A 1 180 ? -36.138 -0.403 44.312 1.00 97.75 180 ASP A N 1
ATOM 1400 C CA . ASP A 1 180 ? -36.223 -1.106 45.593 1.00 97.75 180 ASP A CA 1
ATOM 1401 C C . ASP A 1 180 ? -35.931 -0.193 46.786 1.00 97.75 180 ASP A C 1
ATOM 1403 O O . ASP A 1 180 ? -36.665 -0.206 47.776 1.00 97.75 180 ASP A O 1
ATOM 1407 N N . VAL A 1 181 ? -34.889 0.640 46.701 1.00 97.88 181 VAL A N 1
ATOM 1408 C CA . VAL A 1 181 ? -34.559 1.604 47.762 1.00 97.88 181 VAL A CA 1
ATOM 1409 C C . VAL A 1 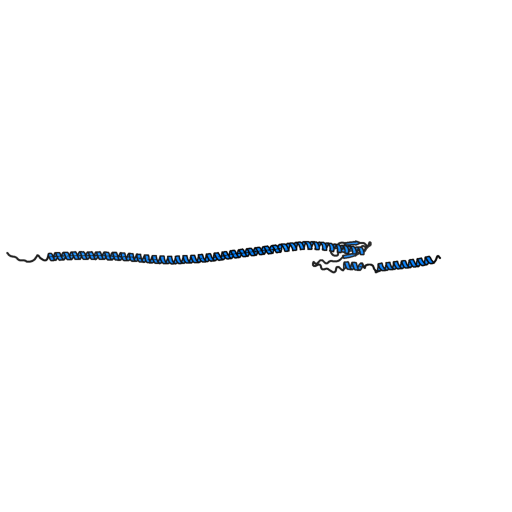181 ? -35.683 2.621 47.954 1.00 97.88 181 VAL A C 1
ATOM 1411 O O . VAL A 1 181 ? -35.996 2.967 49.095 1.00 97.88 181 VAL A O 1
ATOM 1414 N N . ILE A 1 182 ? -36.305 3.098 46.872 1.00 97.00 182 ILE A N 1
ATOM 1415 C CA . ILE A 1 182 ? -37.449 4.017 46.952 1.00 97.00 182 ILE A CA 1
ATOM 1416 C C . ILE A 1 182 ? -38.633 3.320 47.630 1.00 97.00 182 ILE A C 1
ATOM 1418 O O . ILE A 1 182 ? -39.178 3.858 48.596 1.00 97.00 182 ILE A O 1
ATOM 1422 N N . ARG A 1 183 ? -38.979 2.102 47.200 1.00 97.69 183 ARG A N 1
ATOM 1423 C CA . ARG A 1 183 ? -40.054 1.298 47.798 1.00 97.69 183 ARG A CA 1
ATOM 1424 C C . ARG A 1 183 ? -39.832 1.068 49.294 1.00 97.69 183 ARG A C 1
ATOM 1426 O O . ARG A 1 183 ? -40.729 1.331 50.092 1.00 97.69 183 ARG A O 1
ATOM 1433 N N . LEU A 1 184 ? -38.634 0.628 49.681 1.00 97.44 184 LEU A N 1
ATOM 1434 C CA . LEU A 1 184 ? -38.278 0.382 51.082 1.00 97.44 184 LEU A CA 1
ATOM 1435 C C . LEU A 1 184 ? -38.324 1.664 51.921 1.00 97.44 184 LEU A C 1
ATOM 1437 O O . LEU A 1 184 ? -38.752 1.629 53.073 1.00 97.44 184 LEU A O 1
ATOM 1441 N N . ARG A 1 185 ? -37.923 2.812 51.359 1.00 97.50 185 ARG A N 1
ATOM 1442 C CA . ARG A 1 185 ? -38.053 4.111 52.038 1.00 97.50 185 ARG A CA 1
ATOM 1443 C C . ARG A 1 185 ? -39.512 4.483 52.289 1.00 97.50 185 ARG A C 1
ATOM 1445 O O . ARG A 1 185 ? -39.814 4.952 53.385 1.00 97.50 185 ARG A O 1
ATOM 1452 N N . THR A 1 186 ? -40.397 4.252 51.322 1.00 97.94 186 THR A N 1
ATOM 1453 C CA . THR A 1 186 ? -41.839 4.487 51.483 1.00 97.94 186 THR A CA 1
ATOM 1454 C C . THR A 1 186 ? -42.428 3.581 52.564 1.00 97.94 186 THR A C 1
ATOM 1456 O O . THR A 1 186 ? -43.076 4.081 53.479 1.00 97.94 186 THR A O 1
ATOM 1459 N N . GLN A 1 187 ? -42.118 2.280 52.538 1.00 97.38 187 GLN A N 1
ATOM 1460 C CA . GLN A 1 187 ? -42.557 1.330 53.572 1.00 97.38 187 GLN A CA 1
ATOM 1461 C C . GLN A 1 187 ? -42.045 1.716 54.967 1.00 97.38 187 GLN A C 1
ATOM 1463 O O . GLN A 1 187 ? -42.785 1.671 55.946 1.00 97.38 187 GLN A O 1
ATOM 1468 N N . LEU A 1 188 ? -40.787 2.153 55.076 1.00 97.44 188 LEU A N 1
ATOM 1469 C CA . LEU A 1 188 ? -40.230 2.630 56.342 1.00 97.44 188 LEU A CA 1
ATOM 1470 C C . LEU A 1 188 ? -40.970 3.877 56.858 1.00 97.44 188 LEU A C 1
ATOM 1472 O O . LEU A 1 188 ? -41.187 4.007 58.063 1.00 97.44 188 LEU A O 1
ATOM 1476 N N . ALA A 1 189 ? -41.333 4.805 55.970 1.00 96.75 189 ALA A N 1
ATOM 1477 C CA . ALA A 1 189 ? -42.095 5.999 56.332 1.00 96.75 189 ALA A CA 1
ATOM 1478 C C . ALA A 1 189 ? -43.518 5.654 56.809 1.00 96.75 189 ALA A C 1
ATOM 1480 O O . ALA A 1 189 ? -43.992 6.239 57.787 1.00 96.75 189 ALA A O 1
ATOM 1481 N N . GLU A 1 190 ? -44.161 4.672 56.177 1.00 96.88 190 GLU A N 1
ATOM 1482 C CA . GLU A 1 190 ? -45.467 4.144 56.583 1.00 96.88 190 GLU A CA 1
ATOM 1483 C C . GLU A 1 190 ? -45.398 3.489 57.971 1.00 96.88 190 GLU A C 1
ATOM 1485 O O . GLU A 1 190 ? -46.099 3.922 58.883 1.00 96.88 190 GLU A O 1
ATOM 1490 N N . ILE A 1 191 ? -44.443 2.575 58.194 1.00 96.75 191 ILE A N 1
ATOM 1491 C CA . ILE A 1 191 ? -44.229 1.922 59.501 1.00 96.75 191 ILE A CA 1
ATOM 1492 C C . ILE A 1 191 ? -43.949 2.950 60.603 1.00 96.75 191 ILE A C 1
ATOM 1494 O O . ILE A 1 191 ? -44.430 2.815 61.729 1.00 96.75 191 ILE A O 1
ATOM 1498 N N . ARG A 1 192 ? -43.164 3.995 60.308 1.00 96.44 192 ARG A N 1
ATOM 1499 C CA . ARG A 1 192 ? -42.916 5.075 61.275 1.00 96.44 192 ARG A CA 1
ATOM 1500 C C . ARG A 1 192 ? -44.209 5.798 61.631 1.00 96.44 192 ARG A C 1
ATOM 1502 O O . ARG A 1 192 ? -44.451 6.003 62.818 1.00 96.44 192 ARG A O 1
ATOM 1509 N N . THR A 1 193 ? -45.021 6.149 60.635 1.00 97.62 193 THR A N 1
ATOM 1510 C CA . THR A 1 193 ? -46.332 6.790 60.826 1.00 97.62 193 THR A CA 1
ATOM 1511 C C . THR A 1 193 ? -47.261 5.918 61.672 1.00 97.62 193 THR A C 1
ATOM 1513 O O . THR A 1 193 ? -47.832 6.402 62.649 1.00 97.62 193 THR A O 1
ATOM 1516 N N . ASP A 1 194 ? -47.346 4.621 61.381 1.00 96.94 194 ASP A N 1
ATOM 1517 C CA . ASP A 1 194 ? -48.154 3.680 62.165 1.00 96.94 194 ASP A CA 1
ATOM 1518 C C . ASP A 1 194 ? -47.636 3.528 63.597 1.00 96.94 194 ASP A C 1
ATOM 1520 O O . ASP A 1 194 ? -48.417 3.507 64.548 1.00 96.94 194 ASP A O 1
ATOM 1524 N N . GLY A 1 195 ? -46.316 3.517 63.784 1.00 96.19 195 GLY A N 1
ATOM 1525 C CA . GLY A 1 195 ? -45.698 3.524 65.107 1.00 96.19 195 GLY A CA 1
ATOM 1526 C C . GLY A 1 195 ? -45.966 4.805 65.909 1.00 96.19 195 GLY A C 1
ATOM 1527 O O . GLY A 1 195 ? -45.921 4.766 67.140 1.00 96.19 195 GLY A O 1
ATOM 1528 N N . PHE A 1 196 ? -46.227 5.946 65.262 1.00 96.75 196 PHE A N 1
ATOM 1529 C CA . PHE A 1 196 ? -46.723 7.151 65.942 1.00 96.75 196 PHE A CA 1
ATOM 1530 C C . PHE A 1 196 ? -48.196 6.992 66.337 1.00 96.75 196 PHE A C 1
ATOM 1532 O O . PHE A 1 196 ? -48.509 7.157 67.513 1.00 96.75 196 PHE A O 1
ATOM 1539 N N . ARG A 1 197 ? -49.063 6.549 65.416 1.00 95.75 197 ARG A N 1
ATOM 1540 C CA . ARG A 1 197 ? -50.492 6.293 65.698 1.00 95.75 197 ARG A CA 1
ATOM 1541 C C . ARG A 1 197 ? -50.704 5.291 66.833 1.00 95.75 197 ARG A C 1
ATOM 1543 O O . ARG A 1 197 ? -51.521 5.507 67.717 1.00 95.75 197 ARG A O 1
ATOM 1550 N N . GLN A 1 198 ? -49.940 4.199 66.849 1.00 96.06 198 GLN A N 1
ATOM 1551 C CA . GLN A 1 198 ? -50.004 3.204 67.923 1.00 96.06 198 GLN A CA 1
ATOM 1552 C C . GLN A 1 198 ? -49.580 3.776 69.280 1.00 96.06 198 GLN A C 1
ATOM 1554 O O . GLN A 1 198 ? -50.097 3.346 70.311 1.00 96.06 198 GLN A O 1
ATOM 1559 N N . ARG A 1 199 ? -48.630 4.720 69.302 1.00 96.62 199 ARG A N 1
ATOM 1560 C CA . ARG A 1 199 ? -48.224 5.402 70.537 1.00 96.62 199 ARG A CA 1
ATOM 1561 C C . ARG A 1 199 ? -49.322 6.333 71.044 1.00 96.62 199 ARG A C 1
ATOM 1563 O O . ARG A 1 199 ? -49.602 6.285 72.236 1.00 96.62 199 ARG A O 1
ATOM 1570 N N . GLU A 1 200 ? -49.970 7.087 70.159 1.00 96.00 200 GLU A N 1
ATOM 1571 C CA . GLU A 1 200 ? -51.128 7.925 70.507 1.00 96.00 200 GLU A CA 1
ATOM 1572 C C . GLU A 1 200 ? -52.284 7.083 71.060 1.00 96.00 200 GLU A C 1
ATOM 1574 O O . GLU A 1 200 ? -52.748 7.346 72.164 1.00 96.00 200 GLU A O 1
ATOM 1579 N N . LEU A 1 201 ? -52.664 5.998 70.374 1.00 95.56 201 LEU A N 1
ATOM 1580 C CA . LEU A 1 201 ? -53.716 5.087 70.844 1.00 95.56 201 LEU A CA 1
ATOM 1581 C C . LEU A 1 201 ? -53.391 4.463 72.205 1.00 95.56 201 LEU A C 1
ATOM 1583 O O . LEU A 1 201 ? -54.269 4.312 73.049 1.00 95.56 201 LEU A O 1
ATOM 1587 N N . ARG A 1 202 ? -52.129 4.082 72.445 1.00 96.38 202 ARG A N 1
ATOM 1588 C CA . ARG A 1 202 ? -51.709 3.577 73.762 1.00 96.38 202 ARG A CA 1
ATOM 1589 C C . ARG A 1 202 ? -51.850 4.634 74.846 1.00 96.38 202 ARG A C 1
ATOM 1591 O O . ARG A 1 202 ? -52.250 4.284 75.952 1.00 96.38 202 ARG A O 1
ATOM 1598 N N . GLN A 1 203 ? -51.492 5.879 74.548 1.00 9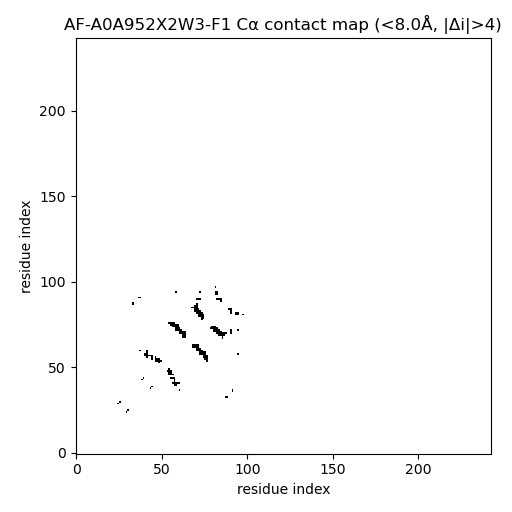6.75 203 GLN A N 1
ATOM 1599 C CA . GLN A 1 203 ? -51.632 6.977 75.493 1.00 96.75 203 GLN A CA 1
ATOM 1600 C C . GLN A 1 203 ? -53.111 7.219 75.811 1.00 96.75 203 GLN A C 1
ATOM 1602 O O . GLN A 1 203 ? -53.480 7.162 76.977 1.00 96.75 203 GLN A O 1
ATOM 1607 N N . GLU A 1 204 ? -53.965 7.309 74.791 1.00 96.56 204 GLU A N 1
ATOM 1608 C CA . GLU A 1 204 ? -55.416 7.466 74.955 1.00 96.56 204 GLU A CA 1
ATOM 1609 C C . GLU A 1 204 ? -56.045 6.323 75.772 1.00 96.56 204 GLU A C 1
ATOM 1611 O O . GLU A 1 204 ? -56.788 6.570 76.717 1.00 96.56 204 GLU A O 1
ATOM 1616 N N . LEU A 1 205 ? -55.700 5.063 75.478 1.00 94.69 205 LEU A N 1
ATOM 1617 C CA . LEU A 1 205 ? -56.176 3.910 76.254 1.00 94.69 205 LEU A CA 1
ATOM 1618 C C . LEU A 1 205 ? -55.675 3.928 77.705 1.00 94.69 205 LEU A C 1
ATOM 1620 O O . LEU A 1 205 ? -56.377 3.467 78.605 1.00 94.69 205 LEU A O 1
ATOM 1624 N N . THR A 1 206 ? -54.461 4.429 77.942 1.00 96.44 206 THR A N 1
ATOM 1625 C CA . THR A 1 206 ? -53.909 4.557 79.299 1.00 96.44 206 THR A CA 1
ATOM 1626 C C . THR A 1 206 ? -54.652 5.638 80.079 1.00 96.44 206 THR A C 1
ATOM 1628 O O . THR A 1 206 ? -55.012 5.406 81.233 1.00 96.44 206 THR A O 1
ATOM 1631 N N . ASP A 1 207 ? -54.935 6.772 79.440 1.00 96.06 207 ASP A N 1
ATOM 1632 C CA . ASP A 1 207 ? -55.702 7.870 80.027 1.00 96.06 207 ASP A CA 1
ATOM 1633 C C . ASP A 1 207 ? -57.138 7.411 80.353 1.00 96.06 207 ASP A C 1
ATOM 1635 O O . ASP A 1 207 ? -57.612 7.600 81.475 1.00 96.06 207 ASP A O 1
ATOM 1639 N N . GLN A 1 208 ? -57.792 6.683 79.438 1.00 94.69 208 GLN A N 1
ATOM 1640 C CA . GLN A 1 208 ? -59.110 6.074 79.672 1.00 94.69 208 GLN A CA 1
ATOM 1641 C C . GLN A 1 208 ? -59.096 5.054 80.819 1.00 94.69 208 GLN A C 1
ATOM 1643 O O . GLN A 1 208 ? -60.023 5.012 81.628 1.00 94.69 208 GLN A O 1
ATOM 1648 N N . LEU A 1 209 ? -58.052 4.224 80.926 1.00 94.06 209 LEU A N 1
ATOM 1649 C CA . LEU A 1 209 ? -57.905 3.297 82.053 1.00 94.06 209 LEU A CA 1
ATOM 1650 C C . LEU A 1 209 ? -57.783 4.041 83.385 1.00 94.06 209 LEU A C 1
ATOM 1652 O O . LEU A 1 209 ? -58.393 3.618 84.366 1.00 94.06 209 LEU A O 1
ATOM 1656 N N . GLN A 1 210 ? -57.021 5.135 83.430 1.00 94.94 210 GLN A N 1
ATOM 1657 C CA . GLN A 1 210 ? -56.901 5.961 84.634 1.00 94.94 210 GLN A CA 1
ATOM 1658 C C . GLN A 1 210 ? -58.237 6.608 85.011 1.00 94.94 210 GLN A C 1
ATOM 1660 O O . GLN A 1 210 ? -58.614 6.576 86.184 1.00 94.94 210 GLN A O 1
ATOM 1665 N N . GLU A 1 211 ? -58.983 7.126 84.033 1.00 95.00 211 GLU A N 1
ATOM 1666 C CA . GLU A 1 211 ? -60.321 7.683 84.255 1.00 95.00 211 GLU A CA 1
ATOM 1667 C C . GLU A 1 211 ? -61.287 6.626 84.813 1.00 95.00 211 GLU A C 1
ATOM 1669 O O . GLU A 1 211 ? -61.951 6.855 85.827 1.00 95.00 211 GLU A O 1
ATOM 1674 N N . LEU A 1 212 ? -61.314 5.430 84.219 1.00 93.06 212 LEU A N 1
ATOM 1675 C CA . LEU A 1 212 ? -62.144 4.324 84.702 1.00 93.06 212 LEU A CA 1
ATOM 1676 C C . LEU A 1 212 ? -61.756 3.874 86.114 1.00 93.06 212 LEU A C 1
ATOM 1678 O O . LEU A 1 212 ? -62.641 3.590 86.923 1.00 93.06 212 LEU A O 1
ATOM 1682 N N . LEU A 1 213 ? -60.459 3.817 86.429 1.00 93.62 213 LEU A N 1
ATOM 1683 C CA . LEU A 1 213 ? -59.985 3.497 87.777 1.00 93.62 213 LEU A CA 1
ATOM 1684 C C . LEU A 1 213 ? -60.446 4.544 88.796 1.00 93.62 213 LEU A C 1
ATOM 1686 O O . LEU A 1 213 ? -60.956 4.160 89.848 1.00 93.62 213 LEU A O 1
ATOM 1690 N N . ALA A 1 214 ? -60.352 5.834 88.465 1.00 92.88 214 ALA A N 1
ATOM 1691 C CA . ALA A 1 214 ? -60.821 6.917 89.328 1.00 92.88 214 ALA A CA 1
ATOM 1692 C C . ALA A 1 214 ? -62.343 6.858 89.559 1.00 92.88 214 ALA A C 1
ATOM 1694 O O . ALA A 1 214 ? -62.804 6.979 90.695 1.00 92.88 214 ALA A O 1
ATOM 1695 N N . ILE A 1 215 ? -63.133 6.601 88.508 1.00 94.56 215 ILE A N 1
ATOM 1696 C CA . ILE A 1 215 ? -64.592 6.416 88.622 1.00 94.56 215 ILE A CA 1
ATOM 1697 C C . ILE A 1 215 ? -64.919 5.206 89.506 1.00 94.56 215 ILE A C 1
ATOM 1699 O O . ILE A 1 215 ? -65.823 5.270 90.342 1.00 94.56 215 ILE A O 1
ATOM 1703 N N . LEU A 1 216 ? -64.195 4.097 89.338 1.00 91.94 216 LEU A N 1
ATOM 1704 C CA . LEU A 1 216 ? -64.387 2.879 90.124 1.00 91.94 216 LEU A CA 1
ATOM 1705 C C . LEU A 1 216 ? -64.054 3.119 91.601 1.00 91.94 216 LEU A C 1
ATOM 1707 O O . LEU A 1 216 ? -64.805 2.686 92.476 1.00 91.94 216 LEU A O 1
ATOM 1711 N N . GLU A 1 217 ? -62.965 3.827 91.888 1.00 91.81 217 GLU A N 1
ATOM 1712 C CA . GLU A 1 217 ? -62.576 4.216 93.244 1.00 91.81 217 GLU A CA 1
ATOM 1713 C C . GLU A 1 217 ? -63.635 5.115 93.890 1.00 91.81 217 GLU A C 1
ATOM 1715 O O . GLU A 1 217 ? -64.142 4.788 94.964 1.00 91.81 217 GLU A O 1
ATOM 1720 N N . GLN A 1 218 ? -64.112 6.135 93.174 1.00 90.94 218 GLN A N 1
ATOM 1721 C CA . GLN A 1 218 ? -65.207 6.986 93.638 1.00 90.94 218 GLN A CA 1
ATOM 1722 C C . GLN A 1 218 ? -66.511 6.197 93.870 1.00 90.94 218 GLN A C 1
ATOM 1724 O O . GLN A 1 218 ? -67.243 6.442 94.833 1.00 90.94 218 GLN A O 1
ATOM 1729 N N . ALA A 1 219 ? -66.828 5.226 93.009 1.00 87.25 219 ALA A N 1
ATOM 1730 C CA . ALA A 1 219 ? -67.987 4.352 93.183 1.00 87.25 219 ALA A CA 1
ATOM 1731 C C . ALA A 1 219 ? -67.837 3.429 94.405 1.00 87.25 219 ALA A C 1
ATOM 1733 O O . ALA A 1 219 ? -68.809 3.228 95.137 1.00 87.25 219 ALA A O 1
ATOM 1734 N N . LYS A 1 220 ? -66.631 2.899 94.661 1.00 89.19 220 LYS A N 1
ATOM 1735 C CA . LYS A 1 220 ? -66.315 2.125 95.873 1.00 89.19 220 LYS A CA 1
ATOM 1736 C C . LYS A 1 220 ? -66.467 2.973 97.130 1.00 89.19 220 LYS A C 1
ATOM 1738 O O . LYS A 1 220 ? -67.110 2.511 98.069 1.00 89.19 220 LYS A O 1
ATOM 1743 N N . GLU A 1 221 ? -65.937 4.193 97.141 1.00 87.94 221 GLU A N 1
ATOM 1744 C CA . GLU A 1 221 ? -66.092 5.132 98.259 1.00 87.94 221 GLU A CA 1
ATOM 1745 C C . GLU A 1 221 ? -67.568 5.432 98.536 1.00 87.94 221 GLU A C 1
ATOM 1747 O O . GLU A 1 221 ? -68.022 5.311 99.674 1.00 87.94 221 GLU A O 1
ATOM 1752 N N . ARG A 1 222 ? -68.357 5.740 97.496 1.00 84.62 222 ARG A N 1
ATOM 1753 C CA . ARG A 1 222 ? -69.810 5.944 97.635 1.00 84.62 222 ARG A CA 1
ATOM 1754 C C . ARG A 1 222 ? -70.522 4.705 98.171 1.00 84.62 222 ARG A C 1
ATOM 1756 O O . ARG A 1 222 ? -71.407 4.832 99.009 1.00 84.62 222 ARG A O 1
ATOM 1763 N N . ASN A 1 223 ? -70.146 3.511 97.720 1.00 84.00 223 ASN A N 1
ATOM 1764 C CA . ASN A 1 223 ? -70.729 2.264 98.213 1.00 84.00 223 ASN A CA 1
ATOM 1765 C C . ASN A 1 223 ? -70.372 2.018 99.693 1.00 84.00 223 ASN A C 1
ATOM 1767 O O . ASN A 1 223 ? -71.236 1.678 100.498 1.00 84.00 223 ASN A O 1
ATOM 1771 N N . GLN A 1 224 ? -69.126 2.285 100.094 1.00 84.06 224 GLN A N 1
ATOM 1772 C CA . GLN A 1 224 ? -68.722 2.239 101.503 1.00 84.06 224 GLN A CA 1
ATOM 1773 C C . GLN A 1 224 ? -69.499 3.252 102.356 1.00 84.06 224 GLN A C 1
ATOM 1775 O O . GLN A 1 224 ? -69.970 2.894 103.435 1.00 84.06 224 GLN A O 1
ATOM 1780 N N . GLN A 1 225 ? -69.695 4.482 101.870 1.00 80.12 225 GLN A N 1
ATOM 1781 C CA . GLN A 1 225 ? -70.520 5.494 102.542 1.00 80.12 225 GLN A CA 1
ATOM 1782 C C . GLN A 1 225 ? -71.983 5.049 102.665 1.00 80.12 225 GLN A C 1
ATOM 1784 O O . GLN A 1 225 ? -72.587 5.212 103.724 1.00 80.12 225 GLN A O 1
ATOM 1789 N N . LEU A 1 226 ? -72.549 4.433 101.621 1.00 75.50 226 LEU A N 1
ATOM 1790 C CA . LEU A 1 226 ? -73.898 3.866 101.664 1.00 75.50 226 LEU A CA 1
ATOM 1791 C C . LEU A 1 226 ? -74.002 2.753 102.711 1.00 75.50 226 LEU A C 1
ATOM 1793 O O . LEU A 1 226 ? -74.912 2.794 103.538 1.00 75.50 226 LEU A O 1
ATOM 1797 N N . HIS A 1 227 ? -73.044 1.826 102.755 1.00 73.75 227 HIS A N 1
ATOM 1798 C CA . HIS A 1 227 ? -72.996 0.780 103.779 1.00 73.75 227 HIS A CA 1
ATOM 1799 C C . HIS A 1 227 ? -72.831 1.340 105.201 1.00 73.75 227 HIS A C 1
ATOM 1801 O O . HIS A 1 227 ? -73.493 0.858 106.121 1.00 73.75 227 HIS A O 1
ATOM 1807 N N . GLN A 1 228 ? -72.024 2.386 105.398 1.00 70.75 228 GLN A N 1
ATOM 1808 C CA . GLN A 1 228 ? -71.908 3.069 106.693 1.00 70.75 228 GLN A CA 1
ATOM 1809 C C . GLN A 1 228 ? -73.202 3.807 107.077 1.00 70.75 228 GLN A C 1
ATOM 1811 O O . GLN A 1 228 ? -73.616 3.759 108.233 1.00 70.75 228 GLN A O 1
ATOM 1816 N N . SER A 1 229 ? -73.894 4.426 106.116 1.00 59.06 229 SER A N 1
ATOM 1817 C CA . SER A 1 229 ? -75.175 5.108 106.354 1.00 59.06 229 SER A CA 1
ATOM 1818 C C . SER A 1 229 ? -76.334 4.138 106.630 1.00 59.06 229 SER A C 1
ATOM 1820 O O . SER A 1 229 ? -77.190 4.432 107.461 1.00 59.06 229 SER A O 1
ATOM 1822 N N . GLN A 1 230 ? -76.329 2.944 106.026 1.00 54.41 230 GLN A N 1
ATOM 1823 C CA . GLN A 1 230 ? -77.272 1.865 106.348 1.00 54.41 230 GLN A CA 1
ATOM 1824 C C . GLN A 1 230 ? -76.954 1.188 107.690 1.00 54.41 230 GLN A C 1
ATOM 1826 O O . GLN A 1 230 ? -77.873 0.734 108.363 1.00 54.41 230 GLN A O 1
ATOM 1831 N N . GLY A 1 231 ? -75.689 1.190 108.128 1.00 49.75 231 GLY A N 1
ATOM 1832 C CA . GLY A 1 231 ? -75.313 0.833 109.502 1.00 49.75 231 GLY A CA 1
ATOM 1833 C C . GLY A 1 231 ? -75.690 1.894 110.549 1.00 49.75 231 GLY A C 1
ATOM 1834 O O . GLY A 1 231 ? -75.839 1.566 111.722 1.00 49.75 231 GLY A O 1
ATOM 1835 N N . GLY A 1 232 ? -75.874 3.154 110.135 1.00 46.16 232 GLY A N 1
ATOM 1836 C CA . GLY A 1 232 ? -76.263 4.278 110.998 1.00 46.16 232 GLY A CA 1
ATOM 1837 C C . GLY A 1 232 ? -77.770 4.558 111.077 1.00 46.16 232 GLY A C 1
ATOM 1838 O O . GLY A 1 232 ? -78.215 5.247 111.992 1.00 46.16 232 GLY A O 1
ATOM 1839 N N . ALA A 1 233 ? -78.584 4.006 110.174 1.00 44.28 233 ALA A N 1
ATOM 1840 C CA . ALA A 1 233 ? -80.037 4.212 110.120 1.00 44.28 233 ALA A CA 1
ATOM 1841 C C . ALA A 1 233 ? -80.821 3.238 111.028 1.00 44.28 233 ALA A C 1
ATOM 1843 O O . ALA A 1 233 ? -81.837 2.674 110.622 1.00 44.28 233 ALA A O 1
ATOM 1844 N N . GLY A 1 234 ? -80.330 3.022 112.254 1.00 42.53 234 GLY A N 1
ATOM 1845 C CA . GLY A 1 234 ? -80.887 2.053 113.201 1.00 42.53 234 GLY A CA 1
ATOM 1846 C C . GLY A 1 234 ? -80.877 2.459 114.675 1.00 42.53 234 GLY A C 1
ATOM 1847 O O . GLY A 1 234 ? -81.221 1.619 115.493 1.00 42.53 234 GLY A O 1
ATOM 1848 N N . VAL A 1 235 ? -80.509 3.692 115.055 1.00 46.91 235 VAL A N 1
ATOM 1849 C CA . VAL A 1 235 ? -80.712 4.195 116.430 1.00 46.91 235 VAL A CA 1
ATOM 1850 C C . VAL A 1 235 ? -80.888 5.714 116.418 1.00 46.91 235 VAL A C 1
ATOM 1852 O O . VAL A 1 235 ? -79.918 6.454 116.516 1.00 46.91 235 VAL A O 1
ATOM 1855 N N . ALA A 1 236 ? -82.131 6.176 116.302 1.00 42.66 236 ALA A N 1
ATOM 1856 C CA . ALA A 1 236 ? -82.665 7.326 117.037 1.00 42.66 236 ALA A CA 1
ATOM 1857 C C . ALA A 1 236 ? -84.079 7.629 116.531 1.00 42.66 236 ALA A C 1
ATOM 1859 O O . ALA A 1 236 ? -84.256 7.934 115.356 1.00 42.66 236 ALA A O 1
ATOM 1860 N N . VAL A 1 237 ? -85.046 7.571 117.453 1.00 45.62 237 VAL A N 1
ATOM 1861 C CA . VAL A 1 237 ? -86.245 8.425 117.595 1.00 45.62 237 VAL A CA 1
ATOM 1862 C C . VAL A 1 237 ? -87.432 7.590 118.088 1.00 45.62 237 VAL A C 1
ATOM 1864 O O . VAL A 1 237 ? -88.147 6.987 117.304 1.00 45.62 237 VAL A O 1
ATOM 1867 N N . THR A 1 238 ? -87.617 7.612 119.411 1.00 41.00 238 THR A N 1
ATOM 1868 C CA . THR A 1 238 ? -88.877 7.726 120.185 1.00 41.00 238 THR A CA 1
ATOM 1869 C C . THR A 1 238 ? -88.407 7.970 121.633 1.00 41.00 238 THR A C 1
ATOM 1871 O O . THR A 1 238 ? -87.647 7.156 122.140 1.00 41.00 238 THR A O 1
ATOM 1874 N N . GLY A 1 239 ? -88.645 9.072 122.347 1.00 45.56 239 GLY A N 1
ATOM 1875 C CA . GLY A 1 239 ? -89.807 9.955 122.398 1.00 45.56 239 GLY A CA 1
ATOM 1876 C C . GLY A 1 239 ? -90.661 9.601 123.630 1.00 45.56 239 GLY A C 1
ATOM 1877 O O . GLY A 1 239 ? -91.127 8.472 123.693 1.00 45.56 239 GLY A O 1
ATOM 1878 N N . SER A 1 240 ? -90.898 10.581 124.527 1.00 39.81 240 SER A N 1
ATOM 1879 C CA . SER A 1 240 ? -91.752 10.565 125.750 1.00 39.81 240 SER A CA 1
ATOM 1880 C C . SER A 1 240 ? -91.071 10.050 127.035 1.00 39.81 240 SER A C 1
ATOM 1882 O O . SER A 1 240 ? -90.561 8.942 127.038 1.00 39.81 240 SER A O 1
ATOM 1884 N N . GLY A 1 241 ? -91.002 10.736 128.185 1.00 39.94 241 GLY A N 1
ATOM 1885 C CA . GLY A 1 241 ? -91.757 11.870 128.739 1.00 39.94 241 GLY A CA 1
ATOM 1886 C C . GLY A 1 241 ? -92.415 11.447 130.066 1.00 39.94 241 GLY A C 1
ATOM 1887 O O . GLY A 1 241 ? -93.121 10.451 130.031 1.00 39.94 241 GLY A O 1
ATOM 1888 N N . THR A 1 242 ? -92.170 12.157 131.186 1.00 39.53 242 THR A N 1
ATOM 1889 C CA . THR A 1 242 ? -93.145 12.563 132.242 1.00 39.53 242 THR A CA 1
ATOM 1890 C C . THR A 1 242 ? -92.471 13.125 133.507 1.00 39.53 242 THR A C 1
ATOM 1892 O O . THR A 1 242 ? -91.609 12.455 134.069 1.00 39.53 242 THR A O 1
ATOM 1895 N N . LEU A 1 243 ? -93.032 14.265 133.949 1.00 40.12 243 LEU A N 1
ATOM 1896 C CA . LEU A 1 243 ? -93.111 14.878 135.293 1.00 40.12 243 LEU A CA 1
ATOM 1897 C C . LEU A 1 243 ? -91.846 15.470 135.933 1.00 40.12 243 LEU A C 1
ATOM 1899 O O . LEU A 1 243 ? -90.937 14.714 136.326 1.00 40.12 243 LEU A O 1
#

Foldseek 3Di:
DPVPVVVVVVVVVVVVVVVVVVVVCCCVVVPPPLVVLVVCQQPVLPQPVPVPPQRQGGWDWDWDPDPPTWIWIAGPRPRDTQDTGSDSVVSSVSSVVVVVVVVVVVVVVVVVVVVVVVVVVVVVVVVVVVVVVVVVVVVVVVVVVVVVVVVVVVVVVVVVVVVVVVVVVVVVVVVVVVVVVVVVVVVVVVVVVVVVVVVVVVVVVVVVVVVVVVVVVVVVVVVVVVVVVVVVPPDDDDDDDDD

Sequence (243 aa):
MQTLISKCLVVLVTVCSLCFLGFALATTLGGPNWSAEMLELQGNAKTFELQGGAEFRGFEFSVTPSPPYRWTVVRGRDRQSVSNNAIAPKAIVDSLKAVTQEQQTRIRELQERRGDLQKLLDEWKGNSTADEQALGDRVADLLKTYEATRAEASQLATQVARGTEEAQKIEQRIAERREDVIRLRTQLAEIRTDGFRQRELRQELTDQLQELLAILEQAKERNQQLHQSQGGAGVAVTGSGTL